Protein AF-A0A956VV05-F1 (afdb_monomer)

Secondary structure (DSSP, 8-state):
------PPP-------------------------------------PPP------------------------TTS-SB-TT---SSS--SHHHHHHTT-TTSTTTEEEEEEEETTEEEEEEE---HHHHHHHHHHHHH--TTTTTTEEEEEEE--S-S--EEEEEEE-TTS-EEEEEEEEHHHHTT-HHHHHHHHHHHHHHHHHHSTTTEETTS-GGG-SS-B-SS-EEPTTSHHHHHHHHHTGGGGGG--TT--

pLDDT: mean 75.25, std 24.42, range [27.39, 97.75]

Structure (mmCIF, N/CA/C/O backbone):
data_AF-A0A956VV05-F1
#
_entry.id   AF-A0A956VV05-F1
#
loop_
_atom_site.group_PDB
_atom_site.id
_atom_site.type_symbol
_atom_site.label_atom_id
_atom_site.label_alt_id
_atom_site.label_comp_id
_atom_site.label_asym_id
_atom_site.label_entity_id
_atom_site.label_seq_id
_atom_site.pdbx_PDB_ins_code
_atom_site.Cartn_x
_atom_site.Cartn_y
_atom_site.Cartn_z
_atom_site.occupancy
_atom_site.B_iso_or_equiv
_atom_site.auth_seq_id
_atom_site.auth_comp_id
_atom_site.auth_asym_id
_atom_site.auth_atom_id
_atom_site.pdbx_PDB_model_num
ATOM 1 N N . MET A 1 1 ? 16.352 68.324 -18.790 1.00 45.84 1 MET A N 1
ATOM 2 C CA . MET A 1 1 ? 15.622 67.073 -19.085 1.00 45.84 1 MET A CA 1
ATOM 3 C C . MET A 1 1 ? 16.551 65.922 -18.739 1.00 45.84 1 MET A C 1
ATOM 5 O O . MET A 1 1 ? 17.510 65.681 -19.455 1.00 45.84 1 MET A O 1
ATOM 9 N N . HIS A 1 2 ? 16.371 65.366 -17.542 1.00 39.19 2 HIS A N 1
ATOM 10 C CA . HIS A 1 2 ? 17.171 64.285 -16.963 1.00 39.19 2 HIS A CA 1
ATOM 11 C C . HIS A 1 2 ? 16.557 62.934 -17.345 1.00 39.19 2 HIS A C 1
ATOM 13 O O . HIS A 1 2 ? 15.352 62.763 -17.186 1.00 39.19 2 HIS A O 1
ATOM 19 N N . GLN A 1 3 ? 17.380 61.976 -17.767 1.00 43.81 3 GLN A N 1
ATOM 20 C CA . GLN A 1 3 ? 17.046 60.554 -17.700 1.00 43.81 3 GLN A CA 1
ATOM 21 C C . GLN A 1 3 ? 17.994 59.879 -16.706 1.00 43.81 3 GLN A C 1
ATOM 23 O O . GLN A 1 3 ? 19.208 59.975 -16.892 1.00 43.81 3 GLN A O 1
ATOM 28 N N . PRO A 1 4 ? 17.487 59.186 -15.675 1.00 52.06 4 PRO A N 1
ATOM 29 C CA . PRO A 1 4 ? 18.276 58.224 -14.934 1.00 52.06 4 PRO A CA 1
ATOM 30 C C . PRO A 1 4 ? 18.105 56.816 -15.521 1.00 52.06 4 PRO A C 1
ATOM 32 O O . PRO A 1 4 ? 17.006 56.354 -15.820 1.00 52.06 4 PRO A O 1
ATOM 35 N N . SER A 1 5 ? 19.248 56.152 -15.672 1.00 50.66 5 SER A N 1
ATOM 36 C CA . SER A 1 5 ? 19.417 54.737 -15.991 1.00 50.66 5 SER A CA 1
ATOM 37 C C . SER A 1 5 ? 18.839 53.862 -14.870 1.00 50.66 5 SER A C 1
ATOM 39 O O . SER A 1 5 ? 19.249 53.985 -13.716 1.00 50.66 5 SER A O 1
ATOM 41 N N . LEU A 1 6 ? 17.899 52.973 -15.205 1.00 45.66 6 LEU A N 1
ATOM 42 C CA . LEU A 1 6 ? 17.398 51.929 -14.309 1.00 45.66 6 LEU A CA 1
ATOM 43 C C . LEU A 1 6 ? 18.347 50.723 -14.368 1.00 45.66 6 LEU A C 1
ATOM 45 O O . LEU A 1 6 ? 18.445 50.047 -15.391 1.00 45.66 6 LEU A O 1
ATOM 49 N N . ARG A 1 7 ? 19.059 50.464 -13.266 1.00 42.72 7 ARG A N 1
ATOM 50 C CA . ARG A 1 7 ? 19.743 49.189 -13.009 1.00 42.72 7 ARG A CA 1
ATOM 51 C C . ARG A 1 7 ? 18.759 48.217 -12.358 1.00 42.72 7 ARG A C 1
ATOM 53 O O . ARG A 1 7 ? 18.088 48.581 -11.398 1.00 42.72 7 ARG A O 1
ATOM 60 N N . ALA A 1 8 ? 18.716 46.989 -12.866 1.00 45.59 8 ALA A N 1
ATOM 61 C CA . ALA A 1 8 ? 17.984 45.874 -12.274 1.00 45.59 8 ALA A CA 1
ATOM 62 C C . ALA A 1 8 ? 18.614 45.428 -10.936 1.00 45.59 8 ALA A C 1
ATOM 64 O O . ALA A 1 8 ? 19.847 45.419 -10.829 1.00 45.59 8 ALA A O 1
ATOM 65 N N . PRO A 1 9 ? 17.819 45.016 -9.932 1.00 46.81 9 PRO A N 1
ATOM 66 C CA . PRO A 1 9 ? 18.341 44.331 -8.759 1.00 46.81 9 PRO A CA 1
ATOM 67 C C . PRO A 1 9 ? 18.567 42.841 -9.058 1.00 46.81 9 PRO A C 1
ATOM 69 O O . PRO A 1 9 ? 17.699 42.149 -9.583 1.00 46.81 9 PRO A O 1
ATOM 72 N N . ARG A 1 10 ? 19.756 42.349 -8.697 1.00 42.72 10 ARG A N 1
ATOM 73 C CA . ARG A 1 10 ? 20.050 40.920 -8.546 1.00 42.72 10 ARG A CA 1
ATOM 74 C C . ARG A 1 10 ? 19.386 40.442 -7.255 1.00 42.72 10 ARG A C 1
ATOM 76 O O . ARG A 1 10 ? 19.796 40.879 -6.183 1.00 42.72 10 ARG A O 1
ATOM 83 N N . ALA A 1 11 ? 18.392 39.565 -7.354 1.00 38.19 11 ALA A N 1
ATOM 84 C CA . ALA A 1 11 ? 17.919 38.798 -6.210 1.00 38.19 11 ALA A CA 1
ATOM 85 C C . ALA A 1 11 ? 18.919 37.660 -5.949 1.00 38.19 11 ALA A C 1
ATOM 87 O O . ALA A 1 11 ? 19.170 36.836 -6.828 1.00 38.19 11 ALA A O 1
ATOM 88 N N . LEU A 1 12 ? 19.541 37.673 -4.768 1.00 39.72 12 LEU A N 1
ATOM 89 C CA . LEU A 1 12 ? 20.269 36.529 -4.232 1.00 39.72 12 LEU A CA 1
ATOM 90 C C . LEU A 1 12 ? 19.239 35.489 -3.782 1.00 39.72 12 LEU A C 1
ATOM 92 O O . LEU A 1 12 ? 18.407 35.786 -2.928 1.00 39.72 12 LEU A O 1
ATOM 96 N N . ALA A 1 13 ? 19.314 34.285 -4.343 1.00 36.47 13 ALA A N 1
ATOM 97 C CA . ALA A 1 13 ? 18.656 33.113 -3.792 1.00 36.47 13 ALA A CA 1
ATOM 98 C C . ALA A 1 13 ? 19.442 32.656 -2.553 1.00 36.47 13 ALA A C 1
ATOM 100 O O . ALA A 1 13 ? 20.609 32.274 -2.658 1.00 36.47 13 ALA A O 1
ATOM 101 N N . SER A 1 14 ? 18.813 32.736 -1.382 1.00 35.81 14 SER A N 1
ATOM 102 C CA . SER A 1 14 ? 19.276 32.052 -0.177 1.00 35.81 14 SER A CA 1
ATOM 103 C C . SER A 1 14 ? 18.818 30.600 -0.256 1.00 35.81 14 SER A C 1
ATOM 105 O O . SER A 1 14 ? 17.641 30.317 -0.063 1.00 35.81 14 SER A O 1
ATOM 107 N N . LEU A 1 15 ? 19.749 29.692 -0.551 1.00 32.44 15 LEU A N 1
ATOM 108 C CA . LEU A 1 15 ? 19.582 28.265 -0.294 1.00 32.44 15 LEU A CA 1
ATOM 109 C C . LEU A 1 15 ? 19.661 28.066 1.227 1.00 32.44 15 LEU A C 1
ATOM 111 O O . LEU A 1 15 ? 20.717 28.290 1.822 1.00 32.44 15 LEU A O 1
ATOM 115 N N . VAL A 1 16 ? 18.559 27.673 1.860 1.00 33.31 16 VAL A N 1
ATOM 116 C CA . VAL A 1 16 ? 18.592 27.091 3.205 1.00 33.31 16 VAL A CA 1
ATOM 117 C C . VAL A 1 16 ? 18.706 25.586 3.006 1.00 33.31 16 VAL A C 1
ATOM 119 O O . VAL A 1 16 ? 17.743 24.927 2.640 1.00 33.31 16 VAL A O 1
ATOM 122 N N . ALA A 1 17 ? 19.917 25.066 3.186 1.00 32.22 17 ALA A N 1
ATOM 123 C CA . ALA A 1 17 ? 20.153 23.640 3.334 1.00 32.22 17 ALA A CA 1
ATOM 124 C C . ALA A 1 17 ? 19.777 23.249 4.769 1.00 32.22 17 ALA A C 1
ATOM 126 O O . ALA A 1 17 ? 20.440 23.684 5.713 1.00 32.22 17 ALA A O 1
ATOM 127 N N . VAL A 1 18 ? 18.722 22.454 4.938 1.00 33.22 18 VAL A N 1
ATOM 128 C CA . VAL A 1 18 ? 18.481 21.738 6.194 1.00 33.22 18 VAL A CA 1
ATOM 129 C C . VAL A 1 18 ? 19.154 20.379 6.056 1.00 33.22 18 VAL A C 1
ATOM 131 O O . VAL A 1 18 ? 18.668 19.487 5.373 1.00 33.22 18 VAL A O 1
ATOM 134 N N . ALA A 1 19 ? 20.332 20.266 6.662 1.00 32.28 19 ALA A N 1
ATOM 135 C CA . ALA A 1 19 ? 21.000 19.000 6.902 1.00 32.28 19 ALA A CA 1
ATOM 136 C C . ALA A 1 19 ? 20.440 18.406 8.204 1.00 32.28 19 ALA A C 1
ATOM 138 O O . ALA A 1 19 ? 20.690 18.953 9.279 1.00 32.28 19 ALA A O 1
ATOM 139 N N . GLY A 1 20 ? 19.683 17.313 8.108 1.00 27.39 20 GLY A N 1
ATOM 140 C CA . GLY A 1 20 ? 19.302 16.468 9.240 1.00 27.39 20 GLY A CA 1
ATOM 141 C C . GLY A 1 20 ? 20.266 15.291 9.339 1.00 27.39 20 GLY A C 1
ATOM 142 O O . GLY A 1 20 ? 20.315 14.447 8.454 1.00 27.39 20 GLY A O 1
ATOM 143 N N . LEU A 1 21 ? 21.099 15.291 10.378 1.00 31.59 21 LEU A N 1
ATOM 144 C CA . LEU A 1 21 ? 22.166 14.323 10.602 1.00 31.59 21 LEU A CA 1
ATOM 145 C C . LEU A 1 21 ? 21.637 13.074 11.330 1.00 31.59 21 LEU A C 1
ATOM 147 O O . LEU A 1 21 ? 21.062 13.183 12.406 1.00 31.59 21 LEU A O 1
ATOM 151 N N . ALA A 1 22 ? 21.917 11.921 10.727 1.00 29.48 22 ALA A N 1
ATOM 152 C CA . ALA A 1 22 ? 22.216 10.596 11.273 1.00 29.48 22 ALA A CA 1
ATOM 153 C C . ALA A 1 22 ? 22.027 10.285 12.782 1.00 29.48 22 ALA A C 1
ATOM 155 O O . ALA A 1 22 ? 22.654 10.885 13.652 1.00 29.48 22 ALA A O 1
ATOM 156 N N . ALA A 1 23 ? 21.346 9.151 12.988 1.00 30.98 23 ALA A N 1
ATOM 157 C CA . ALA A 1 23 ? 21.748 7.980 13.779 1.00 30.98 23 ALA A CA 1
ATOM 158 C C . ALA A 1 23 ? 22.043 8.129 15.284 1.00 30.98 23 ALA A C 1
ATOM 160 O O . ALA A 1 23 ? 23.084 8.643 15.681 1.00 30.98 23 ALA A O 1
ATOM 161 N N . MET A 1 24 ? 21.226 7.450 16.101 1.00 31.41 24 MET A N 1
ATOM 162 C CA . MET A 1 24 ? 21.687 6.589 17.203 1.00 31.41 24 MET A CA 1
ATOM 163 C C . MET A 1 24 ? 20.506 5.845 17.842 1.00 31.41 24 MET A C 1
ATOM 165 O O . MET A 1 24 ? 19.748 6.460 18.579 1.00 31.41 24 MET A O 1
ATOM 169 N N . LEU A 1 25 ? 20.417 4.522 17.658 1.00 30.86 25 LEU A N 1
ATOM 170 C CA . LEU A 1 25 ? 19.994 3.595 18.721 1.00 30.86 25 LEU A CA 1
ATOM 171 C C . LEU A 1 25 ? 20.399 2.145 18.394 1.00 30.86 25 LEU A C 1
ATOM 173 O O . LEU A 1 25 ? 19.695 1.376 17.759 1.00 30.86 25 LEU A O 1
ATOM 177 N N . LEU A 1 26 ? 21.634 1.859 18.810 1.00 32.81 26 LEU A N 1
ATOM 178 C CA . LEU A 1 26 ? 22.132 0.652 19.479 1.00 32.81 26 LEU A CA 1
ATOM 179 C C . LEU A 1 26 ? 21.555 -0.728 19.107 1.00 32.81 26 LEU A C 1
ATOM 181 O O . LEU A 1 26 ? 20.490 -1.144 19.546 1.00 32.81 26 LEU A O 1
ATOM 185 N N . LEU A 1 27 ? 22.447 -1.488 18.468 1.00 35.94 27 LEU A N 1
ATOM 186 C CA . LEU A 1 27 ? 22.610 -2.941 18.525 1.00 35.94 27 LEU A CA 1
ATOM 187 C C . LEU A 1 27 ? 22.302 -3.541 19.911 1.00 35.94 27 LEU A C 1
ATOM 189 O O . LEU A 1 27 ? 22.991 -3.252 20.891 1.00 35.94 27 LEU A O 1
ATOM 193 N N . GLY A 1 28 ? 21.362 -4.483 19.937 1.00 28.52 28 GLY A N 1
ATOM 194 C CA . GLY A 1 28 ? 21.223 -5.512 20.963 1.00 28.52 28 GLY A CA 1
ATOM 195 C C . GLY A 1 28 ? 21.263 -6.888 20.307 1.00 28.52 28 GLY A C 1
ATOM 196 O O . GLY A 1 28 ? 20.228 -7.480 20.031 1.00 28.52 28 GLY A O 1
ATOM 197 N N . ALA A 1 29 ? 22.469 -7.374 20.011 1.00 33.03 29 ALA A N 1
ATOM 198 C CA . ALA A 1 29 ? 22.698 -8.746 19.577 1.00 33.03 29 ALA A CA 1
ATOM 199 C C . ALA A 1 29 ? 22.409 -9.709 20.741 1.00 33.03 29 ALA A C 1
ATOM 201 O O . ALA A 1 29 ? 23.089 -9.656 21.765 1.00 33.03 29 ALA A O 1
ATOM 202 N N . CYS A 1 30 ? 21.447 -10.615 20.582 1.00 29.38 30 CYS A N 1
ATOM 203 C CA . CYS A 1 30 ? 21.353 -11.807 21.422 1.00 29.38 30 CYS A CA 1
ATOM 204 C C . CYS A 1 30 ? 22.138 -12.935 20.743 1.00 29.38 30 CYS A C 1
ATOM 206 O O . CYS A 1 30 ? 21.591 -13.696 19.952 1.00 29.38 30 CYS A O 1
ATOM 208 N N . SER A 1 31 ? 23.438 -13.007 21.041 1.00 36.59 31 SER A N 1
ATOM 209 C CA . SER A 1 31 ? 24.215 -14.237 20.872 1.00 36.59 31 SER A CA 1
ATOM 210 C C . SER A 1 31 ? 23.828 -15.228 21.965 1.00 36.59 31 SER A C 1
ATOM 212 O O . SER A 1 31 ? 23.780 -14.877 23.144 1.00 36.59 31 SER A O 1
ATOM 214 N N . GLU A 1 32 ? 23.603 -16.471 21.552 1.00 43.91 32 GLU A N 1
ATOM 215 C CA . GLU A 1 32 ? 23.542 -17.657 22.399 1.00 43.91 32 GLU A CA 1
ATOM 216 C C . GLU A 1 32 ? 24.823 -17.793 23.238 1.00 43.91 32 GLU A C 1
ATOM 218 O O . GLU A 1 32 ? 25.917 -17.957 22.697 1.00 43.91 32 GLU A O 1
ATOM 223 N N . GLU A 1 33 ? 24.686 -17.794 24.565 1.00 42.12 33 GLU A N 1
ATOM 224 C CA . GLU A 1 33 ? 25.667 -18.408 25.456 1.00 42.12 33 GLU A CA 1
ATOM 225 C C . GLU A 1 33 ? 25.031 -19.618 26.137 1.00 42.12 33 GLU A C 1
ATOM 227 O O . GLU A 1 33 ? 24.060 -19.524 26.889 1.00 42.12 33 GLU A O 1
ATOM 232 N N . ALA A 1 34 ? 25.601 -20.780 25.827 1.00 41.69 34 ALA A N 1
ATOM 233 C CA . ALA A 1 34 ? 25.340 -22.038 26.490 1.00 41.69 34 ALA A CA 1
ATOM 234 C C . ALA A 1 34 ? 25.762 -21.951 27.963 1.00 41.69 34 ALA A C 1
ATOM 236 O O . ALA A 1 34 ? 26.929 -21.699 28.266 1.00 41.69 34 ALA A O 1
ATOM 237 N N . ALA A 1 35 ? 24.828 -22.233 28.869 1.00 41.19 35 ALA A N 1
ATOM 238 C CA . ALA A 1 35 ? 25.128 -22.539 30.258 1.00 41.19 35 ALA A CA 1
ATOM 239 C C . ALA A 1 35 ? 24.709 -23.983 30.554 1.00 41.19 35 ALA A C 1
ATOM 241 O O . ALA A 1 35 ? 23.532 -24.338 30.541 1.00 41.19 35 ALA A O 1
ATOM 242 N N . ASP A 1 36 ? 25.734 -24.800 30.770 1.00 37.41 36 ASP A N 1
ATOM 243 C CA . ASP A 1 36 ? 25.715 -26.110 31.407 1.00 37.41 36 ASP A CA 1
ATOM 244 C C . ASP A 1 36 ? 25.249 -25.950 32.866 1.00 37.41 36 ASP A C 1
ATOM 246 O O . ASP A 1 36 ? 25.901 -25.250 33.641 1.00 37.41 36 ASP A O 1
ATOM 250 N N . ASP A 1 37 ? 24.123 -26.564 33.243 1.00 44.03 37 ASP A N 1
ATOM 251 C CA . ASP A 1 37 ? 23.793 -26.790 34.654 1.00 44.03 37 ASP A CA 1
ATOM 252 C C . ASP A 1 37 ? 23.085 -28.137 34.851 1.00 44.03 37 ASP A C 1
ATOM 254 O O . ASP A 1 37 ? 21.942 -28.376 34.449 1.00 44.03 37 ASP A O 1
ATOM 258 N N . THR A 1 38 ? 23.821 -29.048 35.476 1.00 45.28 38 THR A N 1
ATOM 259 C CA . THR A 1 38 ? 23.388 -30.372 35.904 1.00 45.28 38 THR A CA 1
ATOM 260 C C . THR A 1 38 ? 22.747 -30.308 37.295 1.00 45.28 38 THR A C 1
ATOM 262 O O . THR A 1 38 ? 23.453 -30.160 38.293 1.00 45.28 38 THR A O 1
ATOM 265 N N . GLY A 1 39 ? 21.435 -30.549 37.405 1.00 33.72 39 GLY A N 1
ATOM 266 C CA . GLY A 1 39 ? 20.762 -30.746 38.699 1.00 33.72 39 GLY A CA 1
ATOM 267 C C . GLY A 1 39 ? 19.300 -31.205 38.579 1.00 33.72 39 GLY A C 1
ATOM 268 O O . GLY A 1 39 ? 18.633 -30.830 37.622 1.00 33.72 39 GLY A O 1
ATOM 269 N N . PRO A 1 40 ? 18.784 -32.067 39.481 1.00 44.31 40 PRO A N 1
ATOM 270 C CA . PRO A 1 40 ? 17.750 -33.044 39.137 1.00 44.31 40 PRO A CA 1
ATOM 271 C C . PRO A 1 40 ? 16.314 -32.524 39.299 1.00 44.31 40 PRO A C 1
ATOM 273 O O . PRO A 1 40 ? 15.942 -31.984 40.339 1.00 44.31 40 PRO A O 1
ATOM 276 N N . VAL A 1 41 ? 15.466 -32.806 38.306 1.00 39.19 41 VAL A N 1
ATOM 277 C CA . VAL A 1 41 ? 14.016 -32.581 38.377 1.00 39.19 41 VAL A CA 1
ATOM 278 C C . VAL A 1 41 ? 13.342 -33.810 38.985 1.00 39.19 41 VAL A C 1
ATOM 280 O O . VAL A 1 41 ? 13.186 -34.845 38.340 1.00 39.19 41 VAL A O 1
ATOM 283 N N . GLY A 1 42 ? 12.924 -33.689 40.243 1.00 40.94 42 GLY A N 1
ATOM 284 C CA . GLY A 1 42 ? 11.871 -34.513 40.824 1.00 40.94 42 GLY A CA 1
ATOM 285 C C . GLY A 1 42 ? 10.584 -33.699 40.860 1.00 40.94 42 GLY A C 1
ATOM 286 O O . GLY A 1 42 ? 10.453 -32.821 41.706 1.00 40.94 42 GLY A O 1
ATOM 287 N N . VAL A 1 43 ? 9.637 -33.982 39.963 1.00 38.44 43 VAL A N 1
ATOM 288 C CA . VAL A 1 43 ? 8.275 -33.436 40.049 1.00 38.44 43 VAL A CA 1
ATOM 289 C C . VAL A 1 43 ? 7.275 -34.579 39.939 1.00 38.44 43 VAL A C 1
ATOM 291 O O . VAL A 1 43 ? 7.186 -35.295 38.945 1.00 38.44 43 VAL A O 1
ATOM 294 N N . THR A 1 44 ? 6.552 -34.758 41.036 1.00 35.22 44 THR A N 1
ATOM 295 C CA . THR A 1 44 ? 5.423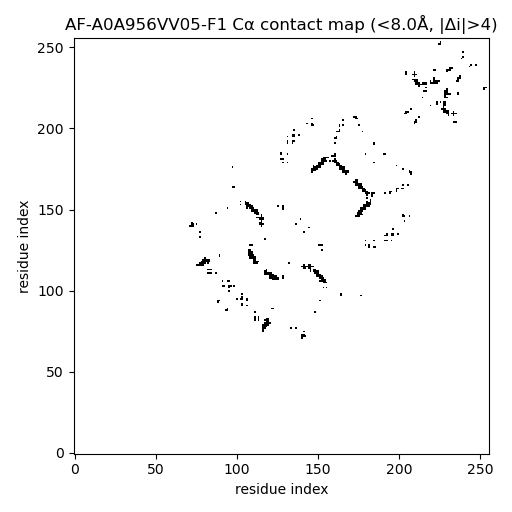 -35.660 41.231 1.00 35.22 44 THR A CA 1
ATOM 296 C C . THR A 1 44 ? 4.245 -35.273 40.340 1.00 35.22 44 THR A C 1
ATOM 298 O O . THR A 1 44 ? 3.757 -34.148 40.405 1.00 35.22 44 THR A O 1
ATOM 301 N N . SER A 1 45 ? 3.760 -36.238 39.553 1.00 38.50 45 SER A N 1
ATOM 302 C CA . SER A 1 45 ? 2.460 -36.190 38.876 1.00 38.50 45 SER A CA 1
ATOM 303 C C . SER A 1 45 ? 1.323 -36.192 39.896 1.00 38.50 45 SER A C 1
ATOM 305 O O . SER A 1 45 ? 1.228 -37.108 40.713 1.00 38.50 45 SER A O 1
ATOM 307 N N . ALA A 1 46 ? 0.432 -35.209 39.800 1.00 35.28 46 ALA A N 1
ATOM 308 C CA . ALA A 1 46 ? -0.887 -35.247 40.413 1.00 35.28 46 ALA A CA 1
ATOM 309 C C . ALA A 1 46 ? -1.937 -34.985 39.326 1.00 35.28 46 ALA A C 1
ATOM 311 O O . ALA A 1 46 ? -2.023 -33.895 38.767 1.00 35.28 46 ALA A O 1
ATOM 312 N N . THR A 1 47 ? -2.704 -36.025 39.016 1.00 40.81 47 THR A N 1
ATOM 313 C CA . THR A 1 47 ? -3.884 -36.006 38.149 1.00 40.81 47 THR A CA 1
ATOM 314 C C . THR A 1 47 ? -5.058 -35.360 38.889 1.00 40.81 47 THR A C 1
ATOM 316 O O . THR A 1 47 ? -5.325 -35.773 40.020 1.00 40.81 47 THR A O 1
ATOM 319 N N . PRO A 1 48 ? -5.832 -34.441 38.286 1.00 44.56 48 PRO A N 1
ATOM 320 C CA . PRO A 1 48 ? -7.163 -34.145 38.777 1.00 44.56 48 PRO A CA 1
ATOM 321 C C . PRO A 1 48 ? -8.191 -35.026 38.058 1.00 44.56 48 PRO A C 1
ATOM 323 O O . PRO A 1 48 ? -8.362 -34.979 36.842 1.00 44.56 48 PRO A O 1
ATOM 326 N N . THR A 1 49 ? -8.874 -35.842 38.854 1.00 39.75 49 THR A N 1
ATOM 327 C CA . THR A 1 49 ? -10.142 -36.496 38.526 1.00 39.75 49 THR A CA 1
ATOM 328 C C . THR A 1 49 ? -11.237 -35.437 38.401 1.00 39.75 49 THR A C 1
ATOM 330 O O . THR A 1 49 ? -11.395 -34.619 39.306 1.00 39.75 49 THR A O 1
ATOM 333 N N . SER A 1 50 ? -12.039 -35.482 37.337 1.00 42.28 50 SER A N 1
ATOM 334 C CA . SER A 1 50 ? -13.356 -34.840 37.320 1.00 42.28 50 SER A CA 1
ATOM 335 C C . SER A 1 50 ? -14.369 -35.793 36.693 1.00 42.28 50 SER A C 1
ATOM 337 O O . SER A 1 50 ? -14.168 -36.295 35.587 1.00 42.28 50 SER A O 1
ATOM 339 N N . GLU A 1 51 ? -15.409 -36.098 37.461 1.00 39.19 51 GLU A N 1
ATOM 340 C CA . GLU A 1 51 ? -16.496 -37.019 37.155 1.00 39.19 51 GLU A CA 1
ATOM 341 C C . GLU A 1 51 ? -17.810 -36.224 37.140 1.00 39.19 51 GLU A C 1
ATOM 343 O O . GLU A 1 51 ? -18.062 -35.468 38.077 1.00 39.19 51 GLU A O 1
ATOM 348 N N . ALA A 1 52 ? -18.624 -36.485 36.106 1.00 40.19 52 ALA A N 1
ATOM 349 C CA . ALA A 1 52 ? -20.070 -36.252 35.976 1.00 40.19 52 ALA A CA 1
ATOM 350 C C . ALA A 1 52 ? -20.580 -34.794 35.968 1.00 40.19 52 ALA A C 1
ATOM 352 O O . ALA A 1 52 ? -20.055 -33.925 36.643 1.00 40.19 52 ALA A O 1
ATOM 353 N N . THR A 1 53 ? -21.677 -34.410 35.316 1.00 40.19 53 THR A N 1
ATOM 354 C CA . THR A 1 53 ? -22.568 -34.914 34.256 1.00 40.19 53 THR A CA 1
ATOM 355 C C . THR A 1 53 ? -23.561 -33.760 34.145 1.00 40.19 53 THR A C 1
ATOM 357 O O . THR A 1 53 ? -24.241 -33.488 35.129 1.00 40.19 53 THR A O 1
ATOM 360 N N . ASP A 1 54 ? -23.672 -33.091 33.000 1.00 38.22 54 ASP A N 1
ATOM 361 C CA . ASP A 1 54 ? -24.847 -32.256 32.752 1.00 38.22 54 ASP A CA 1
ATOM 362 C C . ASP A 1 54 ? -25.192 -32.235 31.264 1.00 38.22 54 ASP A C 1
ATOM 364 O O . ASP A 1 54 ? -24.325 -32.158 30.394 1.00 38.22 54 ASP A O 1
ATOM 368 N N . THR A 1 55 ? -26.477 -32.420 30.991 1.00 49.47 55 THR A N 1
ATOM 369 C CA . THR A 1 55 ? -27.051 -32.608 29.655 1.00 49.47 55 THR A CA 1
ATOM 370 C C . THR A 1 55 ? -27.496 -31.256 29.106 1.00 49.47 55 THR A C 1
ATOM 372 O O . THR A 1 55 ? -28.290 -30.600 29.779 1.00 49.47 55 THR A O 1
ATOM 375 N N . PRO A 1 56 ? -27.117 -30.853 27.879 1.00 43.62 56 PRO A N 1
ATOM 376 C CA . PRO A 1 56 ? -27.779 -29.743 27.213 1.00 43.62 56 PRO A CA 1
ATOM 377 C C . PRO A 1 56 ? -28.832 -30.242 26.219 1.00 43.62 56 PRO A C 1
ATOM 379 O O . PRO A 1 56 ? -28.561 -31.024 25.310 1.00 43.62 56 PRO A O 1
ATOM 382 N N . THR A 1 57 ? -30.041 -29.735 26.429 1.00 41.28 57 THR A N 1
ATOM 383 C CA . THR A 1 57 ? -31.206 -29.721 25.545 1.00 41.28 57 THR A CA 1
ATOM 384 C C . THR A 1 57 ? -30.849 -29.375 24.096 1.00 41.28 57 THR A C 1
ATOM 386 O O . THR A 1 57 ? -30.258 -28.334 23.821 1.00 41.28 57 THR A O 1
ATOM 389 N N . GLU A 1 58 ? -31.272 -30.234 23.171 1.00 44.88 58 GLU A N 1
ATOM 390 C CA . GLU A 1 58 ? -31.160 -30.062 21.722 1.00 44.88 58 GLU A CA 1
ATOM 391 C C . GLU A 1 58 ? -32.119 -28.950 21.251 1.00 44.88 58 GLU A C 1
ATOM 393 O O . GLU A 1 58 ? -33.340 -29.120 21.240 1.00 44.88 58 GLU A O 1
ATOM 398 N N . VAL A 1 59 ? -31.573 -27.784 20.897 1.00 47.09 59 VAL A N 1
ATOM 399 C CA . VAL A 1 59 ? -32.287 -26.741 20.150 1.00 47.09 59 VAL A CA 1
ATOM 400 C C . VAL A 1 59 ? -31.879 -26.891 18.689 1.00 47.09 59 VAL A C 1
ATOM 402 O O . VAL A 1 59 ? -30.699 -26.816 18.361 1.00 47.09 59 VAL A O 1
ATOM 405 N N . ALA A 1 60 ? -32.857 -27.151 17.823 1.00 50.69 60 ALA A N 1
ATOM 406 C CA . ALA A 1 60 ? -32.648 -27.322 16.393 1.00 50.69 60 ALA A CA 1
ATOM 407 C C . ALA A 1 60 ? -32.138 -26.017 15.759 1.00 50.69 60 ALA A C 1
ATOM 409 O O . ALA A 1 60 ? -32.872 -25.034 15.666 1.00 50.69 60 ALA A O 1
ATOM 410 N N . THR A 1 61 ? -30.883 -26.027 15.316 1.00 38.59 61 THR A N 1
ATOM 411 C CA . THR A 1 61 ? -30.282 -24.958 14.515 1.00 38.59 61 THR A CA 1
ATOM 412 C C . THR A 1 61 ? -30.631 -25.188 13.048 1.00 38.59 61 THR A C 1
ATOM 414 O O . THR A 1 61 ? -30.216 -26.184 12.450 1.00 38.59 61 THR A O 1
ATOM 417 N N . GLU A 1 62 ? -31.393 -24.271 12.451 1.00 47.94 62 GLU A N 1
ATOM 418 C CA . GLU A 1 62 ? -31.583 -24.233 11.002 1.00 47.94 62 GLU A CA 1
ATOM 419 C C . GLU A 1 62 ? -30.225 -24.019 10.326 1.00 47.94 62 GLU A C 1
ATOM 421 O O . GLU A 1 62 ? -29.553 -23.005 10.508 1.00 47.94 62 GLU A O 1
ATOM 426 N N . THR A 1 63 ? -29.793 -25.021 9.564 1.00 32.72 63 THR A N 1
ATOM 427 C CA . THR A 1 63 ? -28.576 -24.950 8.762 1.00 32.72 63 THR A CA 1
ATOM 428 C C . THR A 1 63 ? -28.868 -24.082 7.544 1.00 32.72 63 THR A C 1
ATOM 430 O O . THR A 1 63 ? -29.430 -24.553 6.556 1.00 32.72 63 THR A O 1
ATOM 433 N N . VAL A 1 64 ? -28.486 -22.807 7.603 1.00 40.56 64 VAL A N 1
ATOM 434 C CA . VAL A 1 64 ? -28.343 -21.985 6.400 1.00 40.56 64 VAL A CA 1
ATOM 435 C C . VAL A 1 64 ? -27.164 -22.554 5.617 1.00 40.56 64 VAL A C 1
ATOM 437 O O . VAL A 1 64 ? -26.002 -22.343 5.953 1.00 40.56 64 VAL A O 1
ATOM 440 N N . THR A 1 65 ? -27.464 -23.333 4.581 1.00 35.50 65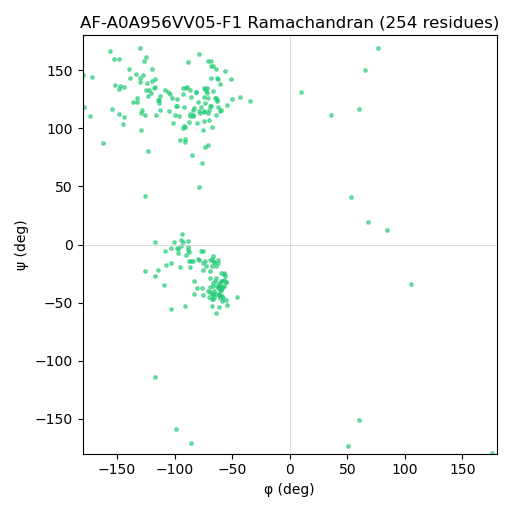 THR A N 1
ATOM 441 C CA . THR A 1 65 ? -26.485 -23.740 3.574 1.00 35.50 65 THR A CA 1
ATOM 442 C C . THR A 1 65 ? -26.129 -22.518 2.733 1.00 35.50 65 THR A C 1
ATOM 444 O O . THR A 1 65 ? -26.721 -22.278 1.684 1.00 35.50 65 THR A O 1
ATOM 447 N N . GLN A 1 66 ? -25.167 -21.725 3.200 1.00 41.66 66 GLN A N 1
ATOM 448 C CA . GLN A 1 66 ? -24.449 -20.801 2.335 1.00 41.66 66 GLN A CA 1
ATOM 449 C C . GLN A 1 66 ? -23.221 -21.545 1.807 1.00 41.66 66 GLN A C 1
ATOM 451 O O . GLN A 1 66 ? -22.170 -21.610 2.436 1.00 41.66 66 GLN A O 1
ATOM 456 N N . THR A 1 67 ? -23.393 -22.200 0.661 1.00 41.69 67 THR A N 1
ATOM 457 C CA . THR A 1 67 ? -22.275 -22.733 -0.116 1.00 41.69 67 THR A CA 1
ATOM 458 C C . THR A 1 67 ? -21.572 -21.559 -0.790 1.00 41.69 67 THR A C 1
ATOM 460 O O . THR A 1 67 ? -21.858 -21.239 -1.938 1.00 41.69 67 THR A O 1
ATOM 463 N N . ALA A 1 68 ? -20.665 -20.904 -0.071 1.00 44.25 68 ALA A N 1
ATOM 464 C CA . ALA A 1 68 ? -19.583 -20.148 -0.684 1.00 44.25 68 ALA A CA 1
ATOM 465 C C . ALA A 1 68 ? -18.365 -21.075 -0.717 1.00 44.25 68 ALA A C 1
ATOM 467 O O . ALA A 1 68 ? -17.604 -21.186 0.239 1.00 44.25 68 ALA A O 1
ATOM 468 N N . THR A 1 69 ? -18.232 -21.834 -1.802 1.00 40.69 69 THR A N 1
ATOM 469 C CA . THR A 1 69 ? -16.998 -22.566 -2.093 1.00 40.69 69 THR A CA 1
ATOM 470 C C . THR A 1 69 ? -16.050 -21.606 -2.804 1.00 40.69 69 THR A C 1
ATOM 472 O O . THR A 1 69 ? -15.914 -21.664 -4.021 1.00 40.69 69 THR A O 1
ATOM 475 N N . ALA A 1 70 ? -15.421 -20.698 -2.057 1.00 45.12 70 ALA A N 1
ATOM 476 C CA . ALA A 1 70 ? -14.192 -20.066 -2.520 1.00 45.12 70 ALA A CA 1
ATOM 477 C C . ALA A 1 70 ? -13.064 -21.077 -2.284 1.00 45.12 70 ALA A C 1
ATOM 479 O O . ALA A 1 70 ? -12.816 -21.521 -1.163 1.00 45.12 70 ALA A O 1
ATOM 480 N N . THR A 1 71 ? -12.464 -21.555 -3.371 1.00 40.81 71 THR A N 1
ATOM 481 C CA . THR A 1 71 ? -11.253 -22.378 -3.290 1.00 40.81 71 THR A CA 1
ATOM 482 C C . THR A 1 71 ? -10.111 -21.443 -2.891 1.00 40.81 71 THR A C 1
ATOM 484 O O . THR A 1 71 ? -10.029 -20.380 -3.499 1.00 40.81 71 THR A O 1
ATOM 487 N N . PRO A 1 72 ? -9.224 -21.789 -1.937 1.00 43.12 72 PRO A N 1
ATOM 488 C CA . PRO A 1 72 ? -8.114 -20.914 -1.573 1.00 43.12 72 PRO A CA 1
ATOM 489 C C . PRO A 1 72 ? -7.241 -20.669 -2.806 1.00 43.12 72 PRO A C 1
ATOM 491 O O . PRO A 1 72 ? -6.662 -21.609 -3.355 1.00 43.12 72 PRO A O 1
ATOM 494 N N . VAL A 1 73 ? -7.164 -19.419 -3.262 1.00 53.78 73 VAL A N 1
ATOM 495 C CA . VAL A 1 73 ? -6.548 -19.025 -4.539 1.00 53.78 73 VAL A CA 1
ATOM 496 C C . VAL A 1 73 ? -5.013 -18.971 -4.436 1.00 53.78 73 VAL A C 1
ATOM 498 O O . VAL A 1 73 ? -4.367 -18.009 -4.832 1.00 53.78 73 VAL A O 1
ATOM 501 N N . LYS A 1 74 ? -4.372 -20.016 -3.902 1.00 53.19 74 LYS A N 1
ATOM 502 C CA . LYS A 1 74 ? -2.900 -20.116 -3.913 1.00 53.19 74 LYS A CA 1
ATOM 503 C C . LYS A 1 74 ? -2.344 -20.440 -5.312 1.00 53.19 74 LYS A C 1
ATOM 505 O O . LYS A 1 74 ? -1.159 -20.243 -5.557 1.00 53.19 74 LYS A O 1
ATOM 510 N N . ASP A 1 75 ? -3.210 -20.875 -6.229 1.00 67.00 75 ASP A N 1
ATOM 511 C CA . ASP A 1 75 ? -2.853 -21.320 -7.583 1.00 67.00 75 ASP A CA 1
ATOM 512 C C . ASP A 1 75 ? -3.100 -20.267 -8.683 1.00 67.00 75 ASP A C 1
ATOM 514 O O . ASP A 1 75 ? -2.888 -20.564 -9.861 1.00 67.00 75 ASP A O 1
ATOM 518 N N . ALA A 1 76 ? -3.554 -19.048 -8.352 1.00 73.56 76 ALA A N 1
ATOM 519 C CA . ALA A 1 76 ? -3.682 -18.003 -9.373 1.00 73.56 76 ALA A CA 1
ATOM 520 C C . ALA A 1 76 ? -2.310 -17.671 -9.976 1.00 73.56 76 ALA A C 1
ATOM 522 O O . ALA A 1 76 ? -1.323 -17.608 -9.229 1.00 73.56 76 ALA A O 1
ATOM 523 N N . PRO A 1 77 ? -2.237 -17.394 -11.291 1.00 86.38 77 PRO A N 1
ATOM 524 C CA . PRO A 1 77 ? -0.995 -16.957 -11.905 1.00 86.38 77 PRO A CA 1
ATOM 525 C C . PRO A 1 77 ? -0.458 -15.709 -11.190 1.00 86.38 77 PRO A C 1
ATOM 527 O O . PRO A 1 77 ? -1.211 -14.905 -10.633 1.00 86.38 77 PRO A O 1
ATOM 530 N N . LEU A 1 78 ? 0.868 -15.569 -11.176 1.00 87.19 78 LEU A N 1
ATOM 531 C CA . LEU A 1 78 ? 1.510 -14.345 -10.692 1.00 87.19 78 LEU A CA 1
ATOM 532 C C . LEU A 1 78 ? 1.198 -13.167 -11.621 1.00 87.19 78 LEU A C 1
ATOM 534 O O . LEU A 1 78 ? 1.063 -12.047 -11.145 1.0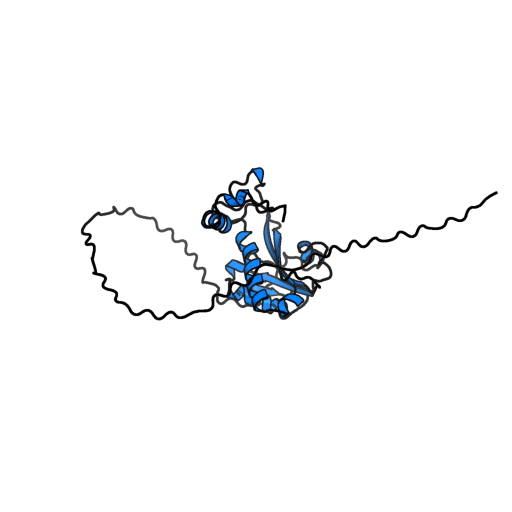0 87.19 78 LEU A O 1
ATOM 538 N N . TYR A 1 79 ? 1.066 -13.442 -12.917 1.00 92.56 79 TYR A N 1
ATOM 539 C CA . TYR A 1 79 ? 0.887 -12.461 -13.976 1.00 92.56 79 TYR A CA 1
ATOM 540 C C . TYR A 1 79 ? 0.015 -13.038 -15.098 1.00 92.56 79 TYR A C 1
ATOM 542 O O . TYR A 1 79 ? 0.215 -14.194 -15.486 1.00 92.56 79 TYR A O 1
ATOM 550 N N . ASP A 1 80 ? -0.930 -12.250 -15.609 1.00 94.88 80 ASP A N 1
ATOM 551 C CA . ASP A 1 80 ? -1.800 -12.600 -16.736 1.00 94.88 80 ASP A CA 1
ATOM 552 C C . ASP A 1 80 ? -2.107 -11.364 -17.602 1.00 94.88 80 ASP A C 1
ATOM 554 O O . ASP A 1 80 ? -2.948 -10.533 -17.264 1.00 94.88 80 ASP A O 1
ATOM 558 N N . GLU A 1 81 ? -1.454 -11.269 -18.764 1.00 94.00 81 GLU A N 1
ATOM 559 C CA . GLU A 1 81 ? -1.611 -10.157 -19.720 1.00 94.00 81 GLU A CA 1
ATOM 560 C C . GLU A 1 81 ? -3.015 -10.002 -20.298 1.00 94.00 81 GLU A C 1
ATOM 562 O O . GLU A 1 81 ? -3.320 -8.969 -20.893 1.00 94.00 81 GLU A O 1
ATOM 567 N N . SER A 1 82 ? -3.865 -11.022 -20.175 1.00 96.12 82 SER A N 1
ATOM 568 C CA . SER A 1 82 ? -5.242 -10.937 -20.654 1.00 96.12 82 SER A CA 1
ATOM 569 C C . SER A 1 82 ? -6.160 -10.163 -19.706 1.00 96.12 82 SER A C 1
ATOM 571 O O . SER A 1 82 ? -7.263 -9.791 -20.108 1.00 96.12 82 SER A O 1
ATOM 573 N N . LEU A 1 83 ? -5.716 -9.907 -18.471 1.00 96.31 83 LEU A N 1
ATOM 574 C CA . LEU A 1 83 ? -6.464 -9.143 -17.482 1.00 96.31 83 LEU A CA 1
ATOM 575 C C . LEU A 1 83 ? -6.248 -7.646 -17.699 1.00 96.31 83 LEU A C 1
ATOM 577 O O . LEU A 1 83 ? -5.134 -7.141 -17.575 1.00 96.31 83 LEU A O 1
ATOM 581 N N . THR A 1 84 ? -7.327 -6.932 -17.998 1.00 95.06 84 THR A N 1
ATOM 582 C CA . THR A 1 84 ? -7.312 -5.495 -18.290 1.00 95.06 84 THR A CA 1
ATOM 583 C C . THR A 1 84 ? -8.275 -4.749 -17.373 1.00 95.06 84 THR A C 1
ATOM 585 O O . THR A 1 84 ? -9.195 -5.345 -16.808 1.00 95.06 84 THR A O 1
ATOM 588 N N . ARG A 1 85 ? -8.086 -3.433 -17.249 1.00 91.62 85 ARG A N 1
ATOM 589 C CA . ARG A 1 85 ? -9.021 -2.522 -16.583 1.00 91.62 85 ARG A CA 1
ATOM 590 C C . ARG A 1 85 ? -9.251 -1.302 -17.453 1.00 91.62 85 ARG A C 1
ATOM 592 O O . ARG A 1 85 ? -8.301 -0.636 -17.841 1.00 91.62 85 ARG A O 1
ATOM 599 N N . ASP A 1 86 ? -10.516 -1.017 -17.731 1.00 90.19 86 ASP A N 1
ATOM 600 C CA . ASP A 1 86 ? -10.920 0.178 -18.481 1.00 90.19 86 ASP A CA 1
ATOM 601 C C . ASP A 1 86 ? -11.343 1.323 -17.541 1.00 90.19 86 ASP A C 1
ATOM 603 O O . ASP A 1 86 ? -11.620 2.434 -17.989 1.00 90.19 86 ASP A O 1
ATOM 607 N N . ASP A 1 87 ? -11.440 1.040 -16.240 1.00 87.31 87 ASP A N 1
ATOM 608 C CA . ASP A 1 87 ? -11.879 1.954 -15.186 1.00 87.31 87 ASP A CA 1
ATOM 609 C C . ASP A 1 87 ? -10.720 2.634 -14.436 1.00 87.31 87 ASP A C 1
ATOM 611 O O . ASP A 1 87 ? -10.966 3.503 -13.604 1.00 87.31 87 ASP A O 1
ATOM 615 N N . VAL A 1 88 ? -9.473 2.270 -14.750 1.00 86.31 88 VAL A N 1
ATOM 616 C CA . VAL A 1 88 ? -8.247 2.857 -14.189 1.00 86.31 88 VAL A CA 1
ATOM 617 C C . VAL A 1 88 ? -7.513 3.619 -15.291 1.00 86.31 88 VAL A C 1
ATOM 619 O O . VAL A 1 88 ? -7.271 3.074 -16.367 1.00 86.31 88 VAL A O 1
ATOM 622 N N . ASP A 1 89 ? -7.166 4.883 -15.038 1.00 85.62 89 ASP A N 1
ATOM 623 C CA . ASP A 1 89 ? -6.411 5.703 -15.990 1.00 85.62 89 ASP A CA 1
ATOM 624 C C . ASP A 1 89 ? -4.906 5.401 -15.896 1.00 85.62 89 ASP A C 1
ATOM 626 O O . ASP A 1 89 ? -4.320 5.402 -14.820 1.00 85.62 89 ASP A O 1
ATOM 630 N N . CYS A 1 90 ? -4.271 5.165 -17.044 1.00 85.81 90 CYS A N 1
ATOM 631 C CA . CYS A 1 90 ? -2.829 4.934 -17.159 1.00 85.81 90 CYS A CA 1
ATOM 632 C C . CYS A 1 90 ? -2.030 6.204 -17.461 1.00 85.81 90 CYS A C 1
ATOM 634 O O . CYS A 1 90 ? -0.848 6.133 -17.805 1.00 85.81 90 CYS A O 1
ATOM 636 N N . SER A 1 91 ? -2.663 7.374 -17.409 1.00 86.75 91 SER A N 1
ATOM 637 C CA . SER A 1 91 ? -1.953 8.636 -17.552 1.00 86.75 91 SER A CA 1
ATOM 638 C C . SER A 1 91 ? -0.956 8.828 -16.406 1.00 86.75 91 SER A C 1
ATOM 640 O O . SER A 1 91 ? -1.222 8.480 -15.257 1.00 86.75 91 SER A O 1
ATOM 642 N 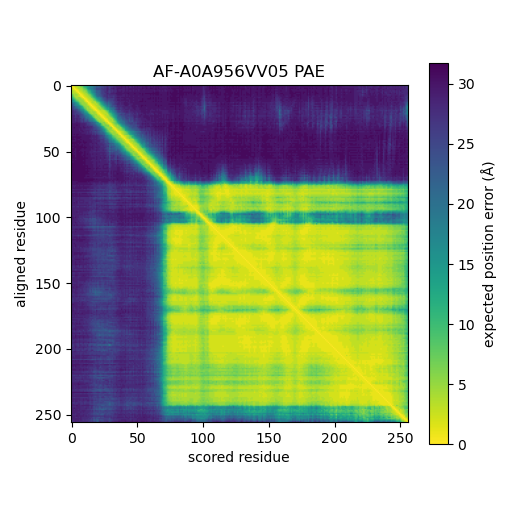N . LEU A 1 92 ? 0.203 9.417 -16.714 1.00 83.62 92 LEU A N 1
ATOM 643 C CA . LEU A 1 92 ? 1.170 9.791 -15.679 1.00 83.62 92 LEU A CA 1
ATOM 644 C C . LEU A 1 92 ? 0.549 10.757 -14.667 1.00 83.62 92 LEU A C 1
ATOM 646 O O . LEU A 1 92 ? 0.893 10.686 -13.497 1.00 83.62 92 LEU A O 1
ATOM 650 N N . ASP A 1 93 ? -0.390 11.603 -15.092 1.00 82.06 93 ASP A N 1
ATOM 651 C CA . ASP A 1 93 ? -1.115 12.511 -14.202 1.00 82.06 93 ASP A CA 1
ATOM 652 C C . ASP A 1 93 ? -1.914 11.733 -13.146 1.00 82.06 93 ASP A C 1
ATOM 654 O O . ASP A 1 93 ? -1.868 12.090 -11.975 1.00 82.06 93 ASP A O 1
ATOM 658 N N . PHE A 1 94 ? -2.597 10.646 -13.527 1.00 84.12 94 PHE A N 1
ATOM 659 C CA . PHE A 1 94 ? -3.294 9.780 -12.573 1.00 84.12 94 PHE A CA 1
ATOM 660 C C . PHE A 1 94 ? -2.307 9.043 -11.665 1.00 84.12 94 PHE A C 1
ATOM 662 O O . PHE A 1 94 ? -2.389 9.151 -10.447 1.00 84.12 94 PHE A O 1
ATOM 669 N N . ILE A 1 95 ? -1.324 8.358 -12.248 1.00 83.81 95 ILE A N 1
ATOM 670 C CA . ILE A 1 95 ? -0.365 7.534 -11.496 1.00 83.81 95 ILE A CA 1
ATOM 671 C C . ILE A 1 95 ? 0.459 8.375 -10.508 1.00 83.81 95 ILE A C 1
ATOM 673 O O . ILE A 1 95 ? 0.773 7.923 -9.409 1.00 83.81 95 ILE A O 1
ATOM 677 N N . SER A 1 96 ? 0.809 9.606 -10.886 1.00 80.81 96 SER A N 1
ATOM 678 C CA . SER A 1 96 ? 1.586 10.514 -10.038 1.00 80.81 96 SER A CA 1
ATOM 679 C C . SER A 1 96 ? 0.742 11.354 -9.089 1.00 80.81 96 SER A C 1
ATOM 681 O O . SER A 1 96 ? 1.303 11.903 -8.140 1.00 80.81 96 SER A O 1
ATOM 683 N N . SER A 1 97 ? -0.582 11.422 -9.291 1.00 70.88 97 SER A N 1
ATOM 684 C CA . SER A 1 97 ? -1.476 12.152 -8.383 1.00 70.88 97 SER A CA 1
ATOM 685 C C . SER A 1 97 ? -1.373 11.656 -6.939 1.00 70.88 97 SER A C 1
ATOM 687 O O . SER A 1 97 ? -1.553 12.459 -6.026 1.00 70.88 97 SER A O 1
ATOM 689 N N . GLY A 1 98 ? -0.940 10.404 -6.759 1.00 58.31 98 GLY A N 1
ATOM 690 C CA . GLY A 1 98 ? -0.717 9.787 -5.462 1.00 58.31 98 GLY A CA 1
ATOM 691 C C . GLY A 1 98 ? 0.616 9.971 -4.769 1.00 58.31 98 GLY A C 1
ATOM 692 O O . GLY A 1 98 ? 0.716 9.775 -3.562 1.00 58.31 98 GLY A O 1
ATOM 693 N N . GLY A 1 99 ? 1.660 10.348 -5.504 1.00 57.62 99 GLY A N 1
ATOM 694 C CA . GLY A 1 99 ? 2.984 10.561 -4.912 1.00 57.62 99 GLY A CA 1
ATOM 695 C C . GLY A 1 99 ? 3.158 11.954 -4.313 1.00 57.62 99 GLY A C 1
ATOM 696 O O . GLY A 1 99 ? 4.117 12.203 -3.589 1.00 57.62 99 GLY A O 1
ATOM 697 N N . GLY A 1 100 ? 2.263 12.889 -4.637 1.00 56.72 100 GLY A N 1
ATOM 698 C CA . GLY A 1 100 ? 2.540 14.316 -4.511 1.00 56.72 100 GLY A CA 1
ATOM 699 C C . GLY A 1 100 ? 3.434 14.835 -5.646 1.00 56.72 100 GLY A C 1
ATOM 700 O O . GLY A 1 100 ? 3.998 14.075 -6.437 1.00 56.72 100 GLY A O 1
ATOM 701 N N . GLU A 1 101 ? 3.563 16.162 -5.748 1.00 57.12 101 GLU A N 1
ATOM 702 C CA . GLU A 1 101 ? 4.220 16.832 -6.889 1.00 57.12 101 GLU A CA 1
ATOM 703 C C . GLU A 1 101 ? 5.714 16.471 -7.063 1.00 57.12 101 GLU A C 1
ATOM 705 O O . GLU A 1 101 ? 6.288 16.724 -8.122 1.00 57.12 101 GLU A O 1
ATOM 710 N N . ASP A 1 102 ? 6.339 15.843 -6.063 1.00 58.72 102 ASP A N 1
ATOM 711 C CA . ASP A 1 102 ? 7.773 15.538 -6.042 1.00 58.72 102 ASP A CA 1
ATOM 712 C C . ASP A 1 102 ? 8.171 14.289 -6.861 1.00 58.72 102 ASP A C 1
ATOM 714 O O . ASP A 1 102 ? 9.358 14.099 -7.136 1.00 58.72 102 ASP A O 1
ATOM 718 N N . PHE A 1 103 ? 7.215 13.456 -7.303 1.00 63.81 103 PHE A N 1
ATOM 719 C CA . PHE A 1 103 ? 7.503 12.181 -7.995 1.00 63.81 103 PHE A CA 1
ATOM 720 C C . PHE A 1 103 ? 7.004 12.102 -9.444 1.00 63.81 103 PHE A C 1
ATOM 722 O O . PHE A 1 103 ? 7.193 11.077 -10.102 1.00 63.81 103 PHE A O 1
ATOM 729 N N . VAL A 1 104 ? 6.407 13.176 -9.973 1.00 61.19 104 VAL A N 1
ATOM 730 C CA . VAL A 1 104 ? 5.721 13.188 -11.283 1.00 61.19 104 VAL A CA 1
ATOM 731 C C . VAL A 1 104 ? 6.632 12.760 -12.444 1.00 61.19 104 VAL A C 1
ATOM 733 O O . VAL A 1 104 ? 6.194 12.043 -13.341 1.00 61.19 104 VAL A O 1
ATOM 736 N N . ASP A 1 105 ? 7.920 13.109 -12.397 1.00 68.25 105 ASP A N 1
ATOM 737 C CA . ASP A 1 105 ? 8.886 12.783 -13.459 1.00 68.25 105 ASP A CA 1
ATOM 738 C C . ASP A 1 105 ? 9.570 11.407 -13.290 1.00 68.25 105 ASP A C 1
ATOM 740 O O . ASP A 1 105 ? 10.398 11.023 -14.120 1.00 68.25 105 ASP A O 1
ATOM 744 N N . GLY A 1 106 ? 9.267 10.670 -12.215 1.00 84.38 106 GLY A N 1
ATOM 745 C CA . GLY A 1 106 ? 9.981 9.446 -11.843 1.00 84.38 106 GLY A CA 1
ATOM 746 C C . GLY A 1 106 ? 9.341 8.146 -12.325 1.00 84.38 106 GLY A C 1
ATOM 747 O O . GLY A 1 106 ? 10.021 7.125 -12.352 1.00 84.38 106 GLY A O 1
ATOM 748 N N . PHE A 1 107 ? 8.056 8.140 -12.681 1.00 92.19 107 PHE A N 1
ATOM 749 C CA . PHE A 1 107 ? 7.335 6.905 -13.005 1.00 92.19 107 PHE A CA 1
ATOM 750 C C . PHE A 1 107 ? 7.785 6.306 -14.341 1.00 92.19 107 PHE A C 1
ATOM 752 O O . PHE A 1 107 ? 7.776 6.967 -15.380 1.00 92.19 107 PHE A O 1
ATOM 759 N N . THR A 1 108 ? 8.168 5.031 -14.317 1.00 94.00 108 THR A N 1
ATOM 760 C CA . THR A 1 108 ? 8.763 4.333 -15.468 1.00 94.00 108 THR A CA 1
ATOM 761 C C . THR A 1 108 ? 8.038 3.051 -15.845 1.00 94.00 108 THR A C 1
ATOM 763 O O . THR A 1 108 ? 8.145 2.631 -16.996 1.00 94.00 108 THR A O 1
ATOM 766 N N . SER A 1 109 ? 7.303 2.437 -14.916 1.00 95.50 109 SER A N 1
ATOM 767 C CA . SER A 1 109 ? 6.590 1.177 -15.136 1.00 95.50 109 SER A CA 1
ATOM 768 C C . SER A 1 109 ? 5.308 1.100 -14.308 1.00 95.50 109 SER A C 1
ATOM 770 O O . SER A 1 109 ? 5.137 1.825 -13.329 1.00 95.50 109 SER A O 1
ATOM 772 N N . GLY A 1 110 ? 4.379 0.240 -14.711 1.00 95.75 110 GLY A N 1
ATOM 773 C CA . GLY A 1 110 ? 3.128 0.039 -14.006 1.00 95.75 110 GLY A CA 1
ATOM 774 C C . GLY A 1 110 ? 2.239 -1.007 -14.659 1.00 95.75 110 GLY A C 1
ATOM 775 O O . GLY A 1 110 ? 2.186 -1.129 -15.883 1.00 95.75 110 GLY A O 1
ATOM 776 N N . HIS A 1 111 ? 1.504 -1.737 -13.830 1.00 97.44 111 HIS A N 1
ATOM 777 C CA . HIS A 1 111 ? 0.582 -2.796 -14.222 1.00 97.44 111 HIS A CA 1
ATOM 778 C C . HIS A 1 111 ? -0.745 -2.640 -13.495 1.00 97.44 111 HIS A C 1
ATOM 780 O O . HIS A 1 111 ? -0.781 -2.260 -12.322 1.00 97.44 111 HIS A O 1
ATOM 786 N N . PHE A 1 112 ? -1.830 -3.016 -14.168 1.00 96.81 112 PHE A N 1
ATOM 787 C CA . PHE A 1 112 ? -3.101 -3.202 -13.482 1.00 96.81 112 PHE A CA 1
ATOM 788 C C . PHE A 1 112 ? -3.009 -4.343 -12.476 1.00 96.81 112 PHE A C 1
ATOM 790 O O . PHE A 1 112 ? -2.296 -5.324 -12.689 1.00 96.81 112 PHE A O 1
ATOM 797 N N . VAL A 1 113 ? -3.808 -4.253 -11.422 1.00 96.44 113 VAL A N 1
ATOM 798 C CA . VAL A 1 113 ? -4.108 -5.389 -10.556 1.00 96.44 113 VAL A CA 1
ATOM 799 C C . VAL A 1 113 ? -5.593 -5.712 -10.702 1.00 96.44 113 VAL A C 1
ATOM 801 O O . VAL A 1 113 ? -6.466 -4.848 -10.577 1.00 96.44 113 VAL A O 1
ATOM 804 N N . VAL A 1 114 ? -5.876 -6.966 -11.054 1.00 95.88 114 VAL A N 1
ATOM 805 C CA . VAL A 1 114 ? -7.223 -7.467 -11.343 1.00 95.88 114 VAL A CA 1
ATOM 806 C C . VAL A 1 114 ? -7.443 -8.726 -10.525 1.00 95.88 114 VAL A C 1
ATOM 808 O O . VAL A 1 114 ? -6.780 -9.737 -10.752 1.00 95.88 114 VAL A O 1
ATOM 811 N N . HIS A 1 115 ? -8.357 -8.664 -9.555 1.00 93.88 115 HIS A N 1
ATOM 812 C CA . HIS A 1 115 ? -8.652 -9.779 -8.644 1.00 93.88 115 HIS A CA 1
ATOM 813 C C . HIS A 1 115 ? -7.392 -10.336 -7.947 1.00 93.88 115 HIS A C 1
ATOM 815 O O . HIS A 1 115 ? -7.200 -11.551 -7.866 1.00 93.88 115 HIS A O 1
ATOM 821 N N . GLY A 1 116 ? -6.487 -9.445 -7.521 1.00 94.38 116 GLY A N 1
ATOM 822 C CA . GLY A 1 116 ? -5.223 -9.815 -6.872 1.00 94.38 116 GLY A CA 1
ATOM 823 C C . GLY A 1 116 ? -4.204 -10.515 -7.779 1.00 94.38 116 GLY A C 1
ATOM 824 O O . GLY A 1 116 ? -3.291 -11.201 -7.301 1.00 94.38 116 GLY A O 1
ATOM 825 N N . VAL A 1 117 ? -4.354 -10.377 -9.098 1.00 96.25 117 VAL A N 1
ATOM 826 C CA . VAL A 1 117 ? -3.412 -10.852 -10.115 1.00 96.25 117 VAL A CA 1
ATOM 827 C C . VAL A 1 117 ? -2.866 -9.655 -10.883 1.00 96.25 117 VAL A C 1
ATOM 829 O O . VAL A 1 117 ? -3.622 -8.761 -11.262 1.00 96.25 117 VAL A O 1
ATOM 832 N N . LEU A 1 118 ? -1.553 -9.644 -11.121 1.00 96.81 118 LEU A N 1
ATOM 833 C CA . LEU A 1 118 ? -0.926 -8.616 -11.939 1.00 96.81 118 LEU A CA 1
ATOM 834 C C . LEU A 1 118 ? -1.367 -8.801 -13.394 1.00 96.81 118 LEU A C 1
ATOM 836 O O . LEU A 1 118 ? -1.169 -9.867 -13.980 1.00 96.81 118 LEU A O 1
ATOM 840 N N . GLY A 1 119 ? -2.016 -7.783 -13.937 1.00 96.31 119 GLY A N 1
ATOM 841 C CA . GLY A 1 119 ? -2.598 -7.785 -15.267 1.00 96.31 119 GLY A CA 1
ATOM 842 C C . GLY A 1 119 ? -1.715 -7.100 -16.300 1.00 96.31 119 GLY A C 1
ATOM 843 O O . GLY A 1 119 ? -0.506 -6.927 -16.123 1.00 96.31 119 GLY A O 1
ATOM 844 N N . GLN A 1 120 ? -2.352 -6.680 -17.388 1.00 96.50 120 GLN A N 1
ATOM 845 C CA . GLN A 1 120 ? -1.714 -5.973 -18.484 1.00 96.50 120 GLN A CA 1
ATOM 846 C C . GLN A 1 120 ? -0.895 -4.771 -17.992 1.00 96.50 120 GLN A C 1
ATOM 848 O O . GLN A 1 120 ? -1.289 -4.031 -17.085 1.00 96.50 120 GLN A O 1
ATOM 853 N N . THR A 1 121 ? 0.240 -4.567 -18.651 1.00 96.31 121 THR A N 1
ATOM 854 C CA . THR A 1 121 ? 1.026 -3.343 -18.574 1.00 96.31 121 THR A CA 1
ATOM 855 C C . THR A 1 121 ? 0.166 -2.102 -18.813 1.00 96.31 121 THR A C 1
ATOM 857 O O . THR A 1 121 ? -0.476 -1.960 -19.855 1.00 96.31 121 THR A O 1
ATOM 860 N N . CYS A 1 122 ? 0.225 -1.183 -17.858 1.00 93.00 122 CYS A N 1
ATOM 861 C CA . CYS A 1 122 ? -0.400 0.129 -17.901 1.00 93.00 122 CYS A CA 1
ATOM 862 C C . CYS A 1 122 ? 0.567 1.163 -18.505 1.00 93.00 122 CYS A C 1
ATOM 864 O O . CYS A 1 122 ? 0.254 1.801 -19.512 1.00 93.00 122 CYS A O 1
ATOM 866 N N . ILE A 1 123 ? 1.791 1.250 -17.969 1.00 93.31 123 ILE A N 1
ATOM 867 C CA . ILE A 1 123 ? 2.897 2.054 -18.511 1.00 93.31 123 ILE A CA 1
ATOM 868 C C . ILE A 1 123 ? 4.203 1.269 -18.410 1.00 93.31 123 ILE A C 1
ATOM 870 O O . ILE A 1 123 ? 4.408 0.587 -17.418 1.00 93.31 123 ILE A O 1
ATOM 874 N N . GLY A 1 124 ? 5.095 1.399 -19.396 1.00 93.50 124 GLY A N 1
ATOM 875 C CA . GLY A 1 124 ? 6.446 0.815 -19.355 1.00 93.50 124 GLY A CA 1
ATOM 876 C C . GLY A 1 124 ? 6.509 -0.677 -19.002 1.00 93.50 124 GLY A C 1
ATOM 877 O O . GLY A 1 124 ? 5.505 -1.356 -18.930 1.00 93.50 124 GLY A O 1
ATOM 878 N N . ASP A 1 125 ? 7.697 -1.227 -18.818 1.00 93.06 125 ASP A N 1
ATOM 879 C CA . ASP A 1 125 ? 7.843 -2.591 -18.302 1.00 93.06 125 ASP A CA 1
ATOM 880 C C . ASP A 1 125 ? 9.180 -2.669 -17.573 1.00 93.06 125 ASP A C 1
ATOM 882 O O . ASP A 1 125 ? 10.167 -2.087 -18.038 1.00 93.06 125 ASP A O 1
ATOM 886 N N . ASP A 1 126 ? 9.197 -3.315 -16.411 1.00 95.88 126 ASP A N 1
ATOM 887 C CA . ASP A 1 126 ? 10.385 -3.402 -15.570 1.00 95.88 126 ASP A CA 1
ATOM 888 C C . ASP A 1 126 ? 10.341 -4.648 -14.669 1.00 95.88 126 ASP A C 1
ATOM 890 O O . ASP A 1 126 ? 9.513 -4.771 -13.761 1.00 95.88 126 ASP A O 1
ATOM 894 N N . ASP A 1 127 ? 11.294 -5.560 -14.878 1.00 95.44 127 ASP A N 1
ATOM 895 C CA . ASP A 1 127 ? 11.435 -6.799 -14.103 1.00 95.44 127 ASP A CA 1
ATOM 896 C C . ASP A 1 127 ? 11.582 -6.540 -12.590 1.00 95.44 127 ASP A C 1
ATOM 898 O O . ASP A 1 127 ? 11.242 -7.395 -11.764 1.00 95.44 127 ASP A O 1
ATOM 902 N N . ARG A 1 128 ? 12.071 -5.357 -12.195 1.00 96.56 128 ARG A N 1
ATOM 903 C CA . ARG A 1 128 ? 12.213 -4.958 -10.787 1.00 96.56 128 ARG A CA 1
ATOM 904 C C . ARG A 1 128 ? 10.852 -4.792 -10.121 1.00 96.56 128 ARG A C 1
ATOM 906 O O . ARG A 1 128 ? 10.703 -5.180 -8.962 1.00 96.56 128 ARG A O 1
ATOM 913 N N . LEU A 1 129 ? 9.859 -4.296 -10.859 1.00 97.12 129 LEU A N 1
ATOM 914 C CA . LEU A 1 129 ? 8.485 -4.171 -10.380 1.00 97.12 129 LEU A CA 1
ATOM 915 C C . LEU A 1 129 ? 7.822 -5.550 -10.247 1.00 97.12 129 LEU A C 1
ATOM 917 O O . LEU A 1 129 ? 7.177 -5.839 -9.238 1.00 97.12 129 LEU A O 1
ATOM 921 N N . LEU A 1 130 ? 8.067 -6.450 -11.206 1.00 95.06 130 LEU A N 1
ATOM 922 C CA . LEU A 1 130 ? 7.608 -7.843 -11.128 1.00 95.06 130 LEU A CA 1
ATOM 923 C C . LEU A 1 130 ? 8.203 -8.580 -9.921 1.00 95.06 130 LEU A C 1
ATOM 925 O O . LEU A 1 130 ? 7.521 -9.385 -9.284 1.00 95.06 130 LEU A O 1
ATOM 929 N N . ARG A 1 131 ? 9.465 -8.305 -9.575 1.00 95.25 131 ARG A N 1
ATOM 930 C CA . ARG A 1 131 ? 10.103 -8.846 -8.365 1.00 95.25 131 ARG A CA 1
ATOM 931 C C . ARG A 1 131 ? 9.426 -8.339 -7.088 1.00 95.25 131 ARG A C 1
ATOM 933 O O . ARG A 1 131 ? 9.185 -9.141 -6.190 1.00 95.25 131 ARG A O 1
ATOM 940 N N . ALA A 1 132 ? 9.071 -7.057 -7.010 1.00 97.00 132 ALA A N 1
ATOM 941 C CA . ALA A 1 132 ? 8.316 -6.520 -5.874 1.00 97.00 132 ALA A CA 1
ATOM 942 C C . ALA A 1 132 ? 6.944 -7.207 -5.728 1.00 97.00 132 ALA A C 1
ATOM 944 O O . ALA A 1 132 ? 6.569 -7.640 -4.637 1.00 97.00 132 ALA A O 1
ATOM 945 N N . TRP A 1 133 ? 6.235 -7.421 -6.841 1.00 97.38 133 TRP A N 1
ATOM 946 C CA . TRP A 1 133 ? 4.969 -8.161 -6.849 1.00 97.38 133 TRP A CA 1
ATOM 947 C C . TRP A 1 133 ? 5.098 -9.604 -6.330 1.00 97.38 133 TRP A C 1
ATOM 949 O O . TRP A 1 133 ? 4.234 -10.097 -5.601 1.00 97.38 133 TRP A O 1
ATOM 959 N N . GLN A 1 134 ? 6.192 -10.297 -6.658 1.00 95.50 134 GLN A N 1
ATOM 960 C CA . GLN A 1 134 ? 6.437 -11.660 -6.170 1.00 95.50 134 GLN A CA 1
ATOM 961 C C . GLN A 1 134 ? 6.546 -11.728 -4.640 1.00 95.50 134 GLN A C 1
ATOM 963 O O . GLN A 1 134 ? 6.103 -12.713 -4.040 1.00 95.50 134 GLN A O 1
ATOM 968 N N . TRP A 1 135 ? 7.080 -10.685 -3.996 1.00 95.38 135 TRP A N 1
ATOM 969 C CA . TRP A 1 135 ? 7.125 -10.614 -2.536 1.00 95.38 135 TRP A CA 1
ATOM 970 C C . TRP A 1 135 ? 5.731 -10.525 -1.923 1.00 95.38 135 TRP A C 1
ATOM 972 O O . TRP A 1 135 ? 5.423 -11.315 -1.030 1.00 95.38 135 TRP A O 1
ATOM 982 N N . LEU A 1 136 ? 4.854 -9.674 -2.462 1.00 94.88 136 LEU A N 1
ATOM 983 C CA . LEU A 1 136 ? 3.452 -9.611 -2.031 1.00 94.88 136 LEU A CA 1
ATOM 984 C C . LEU A 1 136 ? 2.775 -10.979 -2.142 1.00 94.88 136 LEU A C 1
ATOM 986 O O . LEU A 1 136 ? 2.200 -11.476 -1.179 1.00 94.88 136 LEU A O 1
ATOM 990 N N . ARG A 1 137 ? 2.938 -11.658 -3.281 1.00 93.88 137 ARG A N 1
ATOM 991 C CA . ARG A 1 137 ? 2.364 -12.994 -3.521 1.00 93.88 137 ARG A CA 1
ATOM 992 C C . ARG A 1 137 ? 2.947 -14.106 -2.644 1.00 93.88 137 ARG A C 1
ATOM 994 O O . ARG A 1 137 ? 2.406 -15.211 -2.630 1.00 93.88 137 ARG A O 1
ATOM 1001 N N . THR A 1 138 ? 4.029 -13.836 -1.915 1.00 93.00 138 THR A N 1
ATOM 1002 C CA . THR A 1 138 ? 4.592 -14.765 -0.927 1.00 93.00 138 THR A CA 1
ATOM 1003 C C . THR A 1 138 ? 3.874 -14.669 0.421 1.00 93.00 138 THR A C 1
ATOM 1005 O O . THR A 1 138 ? 3.767 -15.678 1.121 1.00 93.00 138 THR A O 1
ATOM 1008 N N . VAL A 1 139 ? 3.372 -13.484 0.778 1.00 92.06 139 VAL A N 1
ATOM 1009 C CA . VAL A 1 139 ? 2.758 -13.203 2.088 1.00 92.06 139 VAL A CA 1
ATOM 1010 C C . VAL A 1 139 ? 1.238 -13.051 2.032 1.00 92.06 139 VAL A C 1
ATOM 1012 O O . VAL A 1 139 ? 0.587 -13.189 3.062 1.00 92.06 139 VAL A O 1
ATOM 1015 N N . ALA A 1 140 ? 0.680 -12.831 0.842 1.00 93.00 140 ALA A N 1
ATOM 1016 C CA . ALA A 1 140 ? -0.729 -12.546 0.622 1.00 93.00 140 ALA A CA 1
ATOM 1017 C C . ALA A 1 140 ? -1.358 -13.472 -0.419 1.00 93.00 140 ALA A C 1
ATOM 1019 O O . ALA A 1 140 ? -0.729 -13.875 -1.407 1.00 93.00 140 ALA A O 1
ATOM 1020 N N . SER A 1 141 ? -2.628 -13.795 -0.203 1.00 92.44 141 SER A N 1
ATOM 1021 C CA . SER A 1 141 ? -3.466 -14.416 -1.219 1.00 92.44 141 SER A CA 1
ATOM 1022 C C . SER A 1 141 ? -3.965 -13.367 -2.226 1.00 92.44 141 SER A C 1
ATOM 1024 O O . SER A 1 141 ? -3.920 -12.170 -1.951 1.00 92.44 141 SER A O 1
ATOM 1026 N N . PRO A 1 142 ? -4.472 -13.780 -3.399 1.00 93.00 142 PRO A N 1
ATOM 1027 C CA . PRO A 1 142 ? -5.133 -12.858 -4.321 1.00 93.00 142 PRO A CA 1
ATOM 1028 C C . PRO A 1 142 ? -6.321 -12.114 -3.703 1.00 93.00 142 PRO A C 1
ATOM 1030 O O . PRO A 1 142 ? -6.579 -10.984 -4.087 1.00 93.00 142 PRO A O 1
ATOM 1033 N N . GLU A 1 143 ? -7.025 -12.715 -2.741 1.00 92.25 143 GLU A N 1
ATOM 1034 C CA . GLU A 1 143 ? -8.132 -12.045 -2.047 1.00 92.25 143 GLU A CA 1
ATOM 1035 C C . GLU A 1 143 ? -7.618 -10.861 -1.215 1.00 92.25 143 GLU A C 1
ATOM 1037 O O . GLU A 1 143 ? -8.200 -9.783 -1.261 1.00 92.25 143 GLU A O 1
ATOM 1042 N N . ASP A 1 144 ? -6.472 -11.019 -0.547 1.00 93.19 144 ASP A N 1
ATOM 1043 C CA . ASP A 1 144 ? -5.842 -9.946 0.237 1.00 93.19 144 ASP A CA 1
ATOM 1044 C C . ASP A 1 144 ? -5.288 -8.812 -0.651 1.00 93.19 144 ASP A C 1
ATOM 1046 O O . ASP A 1 144 ? -5.108 -7.687 -0.194 1.00 93.19 144 ASP A O 1
ATOM 1050 N N . LEU A 1 145 ? -5.001 -9.105 -1.925 1.00 95.69 145 LEU A N 1
ATOM 1051 C CA . LEU A 1 145 ? -4.468 -8.154 -2.909 1.00 95.69 145 LEU A CA 1
ATOM 1052 C C . LEU A 1 145 ? -5.548 -7.562 -3.818 1.00 95.69 145 LEU A C 1
ATOM 1054 O O . LEU A 1 145 ? -5.235 -6.733 -4.668 1.00 95.69 145 LEU A O 1
ATOM 1058 N N . GLU A 1 146 ? -6.800 -7.993 -3.684 1.00 94.25 146 GLU A N 1
ATOM 1059 C CA . GLU A 1 146 ? -7.914 -7.525 -4.510 1.00 94.25 146 GLU A CA 1
ATOM 1060 C C . GLU A 1 146 ? -8.183 -6.012 -4.410 1.00 94.25 146 GLU A C 1
ATOM 1062 O O . GLU A 1 146 ? -8.472 -5.421 -5.452 1.00 94.25 146 GLU A O 1
ATOM 1067 N N . PRO A 1 147 ? -7.997 -5.353 -3.245 1.00 95.81 147 PRO A N 1
ATOM 1068 C CA . PRO A 1 147 ? -8.155 -3.901 -3.142 1.00 95.81 147 PRO A CA 1
ATOM 1069 C C . PRO A 1 147 ? -7.101 -3.091 -3.913 1.00 95.81 147 PRO A C 1
ATOM 1071 O O . PRO A 1 147 ? -7.318 -1.908 -4.187 1.00 95.81 147 PRO A O 1
ATOM 1074 N N . LEU A 1 148 ? -5.960 -3.694 -4.270 1.00 96.25 148 LEU A N 1
ATOM 1075 C CA . LEU A 1 148 ? -4.986 -3.051 -5.149 1.00 96.25 148 LEU A CA 1
ATOM 1076 C C . LEU A 1 148 ? -5.531 -3.027 -6.576 1.00 96.25 148 LEU A C 1
ATOM 1078 O O . LEU A 1 148 ? -5.965 -4.047 -7.112 1.00 96.25 148 LEU A O 1
ATOM 1082 N N . ILE A 1 149 ? -5.459 -1.864 -7.216 1.00 95.56 149 ILE A N 1
ATOM 1083 C CA . ILE A 1 149 ? -5.909 -1.676 -8.603 1.00 95.56 149 ILE A CA 1
ATOM 1084 C C . ILE A 1 149 ? -4.757 -1.345 -9.546 1.00 95.56 149 ILE A C 1
ATOM 1086 O O . ILE A 1 149 ? -4.856 -1.579 -10.754 1.00 95.56 149 ILE A O 1
ATOM 1090 N N . LEU A 1 150 ? -3.657 -0.839 -8.988 1.00 95.50 150 LEU A N 1
ATOM 1091 C CA . LEU A 1 150 ? -2.459 -0.475 -9.719 1.00 95.50 150 LEU A CA 1
ATOM 1092 C C . LEU A 1 150 ? -1.214 -0.783 -8.884 1.00 95.50 150 LEU A C 1
ATOM 1094 O O . LEU A 1 150 ? -1.146 -0.466 -7.695 1.00 95.50 150 LEU A O 1
ATOM 1098 N N . LEU A 1 151 ? -0.219 -1.369 -9.540 1.00 97.12 151 LEU A N 1
ATOM 1099 C CA . LEU A 1 151 ? 1.146 -1.450 -9.043 1.00 97.12 151 LEU A CA 1
ATOM 1100 C C . LEU A 1 151 ? 2.025 -0.608 -9.967 1.00 97.12 151 LEU A C 1
ATOM 1102 O O . LEU A 1 151 ? 2.074 -0.880 -11.166 1.00 97.12 151 LEU A O 1
ATOM 1106 N N . ALA A 1 152 ? 2.711 0.394 -9.428 1.00 96.00 152 ALA A N 1
ATOM 1107 C CA . ALA A 1 152 ? 3.539 1.326 -10.183 1.00 96.00 152 ALA A CA 1
ATOM 1108 C C . ALA A 1 152 ? 5.003 1.284 -9.732 1.00 96.00 152 ALA A C 1
ATOM 1110 O O . ALA A 1 152 ? 5.317 1.003 -8.577 1.00 96.00 152 ALA A O 1
ATOM 1111 N N . GLY A 1 153 ? 5.906 1.582 -10.658 1.00 95.75 153 GLY A N 1
ATOM 1112 C CA . GLY A 1 153 ? 7.337 1.686 -10.428 1.00 95.75 153 GLY A CA 1
ATOM 1113 C C . GLY A 1 153 ? 7.845 3.066 -10.819 1.00 95.75 153 GLY A C 1
ATOM 1114 O O . GLY A 1 153 ? 7.548 3.559 -11.912 1.00 95.75 153 GLY A O 1
ATOM 1115 N N . PHE A 1 154 ? 8.644 3.674 -9.949 1.00 94.56 154 PHE A N 1
ATOM 1116 C CA . PHE A 1 154 ? 9.344 4.923 -10.228 1.00 94.56 154 PHE A CA 1
ATOM 1117 C C . PHE A 1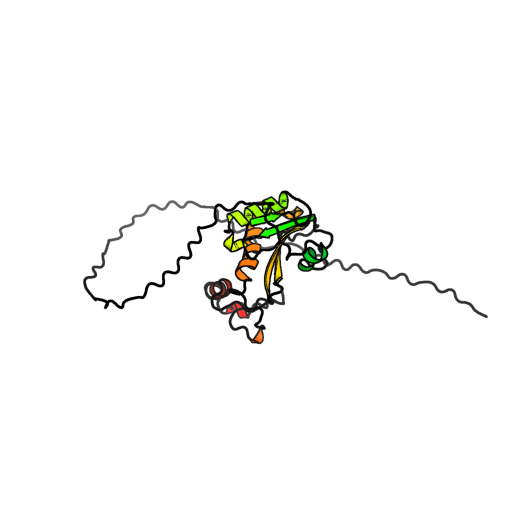 154 ? 10.844 4.793 -9.969 1.00 94.56 154 PHE A C 1
ATOM 1119 O O . PHE A 1 154 ? 11.287 3.913 -9.238 1.00 94.56 154 PHE A O 1
ATOM 1126 N N . ASP A 1 155 ? 11.636 5.658 -10.587 1.00 92.00 155 ASP A N 1
ATOM 1127 C CA . ASP A 1 155 ? 13.083 5.726 -10.409 1.00 92.00 155 ASP A CA 1
ATOM 1128 C C . ASP A 1 155 ? 13.458 7.178 -10.092 1.00 92.00 155 ASP A C 1
ATOM 1130 O O . ASP A 1 155 ? 13.504 8.044 -10.969 1.00 92.00 155 ASP A O 1
ATOM 1134 N N . ALA A 1 156 ? 13.644 7.464 -8.803 1.00 87.88 156 ALA A N 1
ATOM 1135 C CA . ALA A 1 156 ? 13.998 8.788 -8.313 1.00 87.88 156 ALA A CA 1
ATOM 1136 C C . ALA A 1 156 ? 15.036 8.685 -7.185 1.00 87.88 156 ALA A C 1
ATOM 1138 O O . ALA A 1 156 ? 15.052 7.697 -6.447 1.00 87.88 156 ALA A O 1
ATOM 1139 N N . PRO A 1 157 ? 15.905 9.701 -7.014 1.00 86.56 157 PRO A N 1
ATOM 1140 C CA . PRO A 1 157 ? 16.897 9.736 -5.943 1.00 86.56 157 PRO A CA 1
ATOM 1141 C C . PRO A 1 157 ? 16.233 10.084 -4.598 1.00 86.56 157 PRO A C 1
ATOM 1143 O O . PRO A 1 157 ? 16.408 11.186 -4.079 1.00 86.56 157 PRO A O 1
ATOM 1146 N N . SER A 1 158 ? 15.450 9.148 -4.067 1.00 85.88 158 SER A N 1
ATOM 1147 C CA . SER A 1 158 ? 14.738 9.216 -2.791 1.00 85.88 158 SER A CA 1
ATOM 1148 C C . SER A 1 158 ? 15.014 7.948 -1.991 1.00 85.88 158 SER A C 1
ATOM 1150 O O . SER A 1 158 ? 15.042 6.870 -2.574 1.00 85.88 158 SER A O 1
ATOM 1152 N N . ASP A 1 159 ? 15.142 8.078 -0.670 1.00 88.56 159 ASP A N 1
ATOM 1153 C CA . ASP A 1 159 ? 15.290 6.936 0.243 1.00 88.56 159 ASP A CA 1
ATOM 1154 C C . ASP A 1 159 ? 13.944 6.217 0.502 1.00 88.56 159 ASP A C 1
ATOM 1156 O O . ASP A 1 159 ? 13.902 5.187 1.170 1.00 88.56 159 ASP A O 1
ATOM 1160 N N . LEU A 1 160 ? 12.824 6.748 -0.013 1.00 90.44 160 LEU A N 1
ATOM 1161 C CA . LEU A 1 160 ? 11.519 6.088 0.050 1.00 90.44 160 LEU A CA 1
ATOM 1162 C C . LEU A 1 160 ? 11.516 4.863 -0.870 1.00 90.44 160 LEU A C 1
ATOM 1164 O O . LEU A 1 160 ? 11.623 5.012 -2.090 1.00 90.44 160 LEU A O 1
ATOM 1168 N N . LEU A 1 161 ? 11.366 3.670 -0.289 1.00 95.50 161 LEU A N 1
ATOM 1169 C CA . LEU A 1 161 ? 11.396 2.416 -1.044 1.00 95.50 161 LEU A CA 1
ATOM 1170 C C . LEU A 1 161 ? 10.047 2.072 -1.679 1.00 95.50 161 LEU A C 1
ATOM 1172 O O . LEU A 1 161 ? 10.009 1.640 -2.828 1.00 95.50 161 LEU A O 1
ATOM 1176 N N . ALA A 1 162 ? 8.945 2.258 -0.962 1.00 96.06 162 ALA A N 1
ATOM 1177 C CA . ALA A 1 162 ? 7.602 2.106 -1.500 1.00 96.06 162 ALA A CA 1
ATOM 1178 C C . ALA A 1 162 ? 6.610 2.930 -0.676 1.00 96.06 162 ALA A C 1
ATOM 1180 O O . ALA A 1 162 ? 6.958 3.418 0.396 1.00 96.06 162 ALA A O 1
ATOM 1181 N N . TYR A 1 163 ? 5.408 3.104 -1.212 1.00 94.44 163 TYR A N 1
ATOM 1182 C CA . TYR A 1 163 ? 4.268 3.671 -0.502 1.00 94.44 163 TYR A CA 1
ATOM 1183 C C . TYR A 1 163 ? 2.960 3.139 -1.092 1.00 94.44 163 TYR A C 1
ATOM 1185 O O . TYR A 1 163 ? 2.916 2.693 -2.248 1.00 94.44 163 TYR A O 1
ATOM 1193 N N . VAL A 1 164 ? 1.889 3.225 -0.309 1.00 94.69 164 VAL A N 1
ATOM 1194 C CA . VAL A 1 164 ? 0.511 2.977 -0.739 1.00 94.69 164 VAL A CA 1
ATOM 1195 C C . VAL A 1 164 ? -0.317 4.239 -0.608 1.00 94.69 164 VAL A C 1
ATOM 1197 O O . VAL A 1 164 ? -0.185 4.988 0.354 1.00 94.69 164 VAL A O 1
ATOM 1200 N N . GLU A 1 165 ? -1.204 4.441 -1.572 1.00 90.75 165 GLU A N 1
ATOM 1201 C CA . GLU A 1 165 ? -2.202 5.499 -1.535 1.00 90.75 165 GLU A CA 1
ATOM 1202 C C . GLU A 1 165 ? -3.610 4.913 -1.679 1.00 90.75 165 GLU A C 1
ATOM 1204 O O . GLU A 1 165 ? -3.852 4.017 -2.499 1.00 90.75 165 GLU A O 1
ATOM 1209 N N . ALA A 1 166 ? -4.542 5.451 -0.891 1.00 91.69 166 ALA A N 1
ATOM 1210 C CA . ALA A 1 166 ? -5.969 5.232 -1.042 1.00 91.69 166 ALA A CA 1
ATOM 1211 C C . ALA A 1 166 ? -6.549 6.117 -2.161 1.00 91.69 166 ALA A C 1
ATOM 1213 O O . ALA A 1 166 ? -6.508 7.343 -2.119 1.00 91.69 166 ALA A O 1
ATOM 1214 N N . LEU A 1 167 ? -7.176 5.476 -3.138 1.00 89.19 167 LEU A N 1
ATOM 1215 C CA . LEU A 1 167 ? -7.868 6.090 -4.258 1.00 89.19 167 LEU A CA 1
ATOM 1216 C C . LEU A 1 167 ? -9.379 6.006 -4.038 1.00 89.19 167 LEU A C 1
ATOM 1218 O O . LEU A 1 167 ? -9.929 4.932 -3.791 1.00 89.19 167 LEU A O 1
ATOM 1222 N N . SER A 1 168 ? -10.075 7.132 -4.184 1.00 86.81 168 SER A N 1
ATOM 1223 C CA . SER A 1 168 ? -11.541 7.135 -4.185 1.00 86.81 168 SER A CA 1
ATOM 1224 C C . SER A 1 168 ? -12.079 6.512 -5.472 1.00 86.81 168 SER A C 1
ATOM 1226 O O . SER A 1 168 ? -11.702 6.921 -6.573 1.00 86.81 168 SER A O 1
ATOM 1228 N N . THR A 1 169 ? -13.008 5.567 -5.356 1.00 84.06 169 THR A N 1
ATOM 1229 C CA . THR A 1 169 ? -13.679 4.973 -6.516 1.00 84.06 169 THR A CA 1
ATOM 1230 C C . THR A 1 169 ? -14.923 5.783 -6.914 1.00 84.06 169 THR A C 1
ATOM 1232 O O . THR A 1 169 ? -15.503 6.497 -6.089 1.00 84.06 169 THR A O 1
ATOM 1235 N N . PRO A 1 170 ? -15.394 5.701 -8.176 1.00 80.00 170 PRO A N 1
ATOM 1236 C CA . PRO A 1 170 ? -16.566 6.459 -8.630 1.00 80.00 170 PRO A CA 1
ATOM 1237 C C . PRO A 1 170 ? -17.870 6.165 -7.870 1.00 80.00 170 PRO A C 1
ATOM 1239 O O . PRO A 1 170 ? -18.777 6.997 -7.863 1.00 80.00 170 PRO A O 1
ATOM 1242 N N . ASP A 1 171 ? -17.987 4.984 -7.266 1.00 83.69 171 ASP A N 1
ATOM 1243 C CA . ASP A 1 171 ? -19.111 4.563 -6.426 1.00 83.69 171 ASP A CA 1
ATOM 1244 C C . ASP A 1 171 ? -18.947 4.932 -4.941 1.00 83.69 171 ASP A C 1
ATOM 1246 O O . ASP A 1 171 ? -19.845 4.655 -4.147 1.00 83.69 171 ASP A O 1
ATOM 1250 N N . GLY A 1 172 ? -17.866 5.634 -4.583 1.00 81.81 172 GLY A N 1
ATOM 1251 C CA . GLY A 1 172 ? -17.612 6.139 -3.233 1.00 81.81 172 GLY A CA 1
ATOM 1252 C C . GLY A 1 172 ? -16.951 5.134 -2.291 1.00 81.81 172 GLY A C 1
ATOM 1253 O O . GLY A 1 172 ? -16.939 5.380 -1.089 1.00 81.81 172 GLY A O 1
ATOM 1254 N N . GLY A 1 173 ? -16.437 4.025 -2.821 1.00 87.31 173 GLY A N 1
ATOM 1255 C CA . GLY A 1 173 ? -15.556 3.113 -2.100 1.00 87.31 173 GLY A CA 1
ATOM 1256 C C . GLY A 1 173 ? -14.089 3.540 -2.181 1.00 87.31 173 GLY A C 1
ATOM 1257 O O . GLY A 1 173 ? -13.746 4.621 -2.676 1.00 87.31 173 GLY A O 1
ATOM 1258 N N . VAL A 1 174 ? -13.220 2.652 -1.704 1.00 91.31 174 VAL A N 1
ATOM 1259 C CA . VAL A 1 174 ? -11.768 2.825 -1.723 1.00 91.31 174 VAL A CA 1
ATOM 1260 C C . VAL A 1 174 ? -11.092 1.722 -2.531 1.00 91.31 174 VAL A C 1
ATOM 1262 O O . VAL A 1 174 ? -11.468 0.552 -2.482 1.00 91.31 174 VAL A O 1
ATOM 1265 N N . ALA A 1 175 ? -10.072 2.118 -3.272 1.00 93.56 175 ALA A N 1
ATOM 1266 C CA . ALA A 1 175 ? -9.134 1.262 -3.972 1.00 93.56 175 ALA A CA 1
ATOM 1267 C C . ALA A 1 175 ? -7.710 1.709 -3.635 1.00 93.56 175 ALA A C 1
ATOM 1269 O O . ALA A 1 175 ? -7.530 2.777 -3.062 1.00 93.56 175 ALA A O 1
ATOM 1270 N N . PHE A 1 176 ? -6.694 0.926 -3.991 1.00 95.44 176 PHE A N 1
ATOM 1271 C CA . PHE A 1 176 ? -5.318 1.254 -3.620 1.00 95.44 176 PHE A CA 1
ATOM 1272 C C . PHE A 1 176 ? -4.358 1.193 -4.802 1.00 95.44 176 PHE A C 1
ATOM 1274 O O . PHE A 1 176 ? -4.410 0.274 -5.627 1.00 95.44 176 PHE A O 1
ATOM 1281 N N . GLN A 1 177 ? -3.445 2.158 -4.846 1.00 95.31 177 GLN A N 1
ATOM 1282 C CA . GLN A 1 177 ? -2.243 2.101 -5.667 1.00 95.31 177 GLN A CA 1
ATOM 1283 C C . GLN A 1 177 ? -1.049 1.829 -4.759 1.00 95.31 177 GLN A C 1
ATOM 1285 O O . GLN A 1 177 ? -0.861 2.510 -3.755 1.00 95.31 177 GLN A O 1
ATOM 1290 N N . MET A 1 178 ? -0.218 0.861 -5.140 1.00 96.75 178 MET A N 1
ATOM 1291 C CA . MET A 1 178 ? 1.088 0.662 -4.519 1.00 96.75 178 MET A CA 1
ATOM 1292 C C . MET A 1 178 ? 2.180 1.092 -5.485 1.00 96.75 178 MET A C 1
ATOM 1294 O O . MET A 1 178 ? 2.177 0.703 -6.654 1.00 96.75 178 MET A O 1
ATOM 1298 N N . THR A 1 179 ? 3.132 1.867 -4.987 1.00 96.06 179 THR A N 1
ATOM 1299 C CA . THR A 1 179 ? 4.202 2.441 -5.792 1.00 96.06 179 THR A CA 1
ATOM 1300 C C . THR A 1 179 ? 5.557 2.062 -5.210 1.00 96.06 179 THR A C 1
ATOM 1302 O O . THR A 1 179 ? 5.774 2.206 -4.013 1.00 96.06 179 THR A O 1
ATOM 1305 N N . VAL A 1 180 ? 6.482 1.600 -6.053 1.00 96.88 180 VAL A N 1
ATOM 1306 C CA . VAL A 1 180 ? 7.802 1.099 -5.644 1.00 96.88 180 VAL A CA 1
ATOM 1307 C C . VAL A 1 180 ? 8.909 1.919 -6.297 1.00 96.88 180 VAL A C 1
ATOM 1309 O O . VAL A 1 180 ? 8.930 2.094 -7.516 1.00 96.88 180 VAL A O 1
ATOM 1312 N N . ASN A 1 181 ? 9.869 2.378 -5.500 1.00 95.38 181 ASN A N 1
ATOM 1313 C CA . ASN A 1 181 ? 11.116 2.932 -6.001 1.00 95.38 181 ASN A CA 1
ATOM 1314 C C . ASN A 1 181 ? 12.001 1.790 -6.495 1.00 95.38 181 ASN A C 1
ATOM 1316 O O . ASN A 1 181 ? 12.568 1.024 -5.713 1.00 95.38 181 ASN A O 1
ATOM 1320 N N . LEU A 1 182 ? 12.125 1.668 -7.809 1.00 96.44 182 LEU A N 1
ATOM 1321 C CA . LEU A 1 182 ? 12.818 0.560 -8.453 1.00 96.44 182 LEU A CA 1
ATOM 1322 C C . LEU A 1 182 ? 14.328 0.603 -8.210 1.00 96.44 182 LEU A C 1
ATOM 1324 O O . LEU A 1 182 ? 14.959 -0.452 -8.160 1.00 96.44 182 LEU A O 1
ATOM 1328 N N . GLY A 1 183 ? 14.891 1.799 -8.014 1.00 94.50 183 GLY A N 1
ATOM 1329 C CA . GLY A 1 183 ? 16.291 1.973 -7.644 1.00 94.50 183 GLY A CA 1
ATOM 1330 C C . GLY A 1 183 ? 16.578 1.443 -6.239 1.00 94.50 183 GLY A C 1
ATOM 1331 O O . GLY A 1 183 ? 17.532 0.686 -6.064 1.00 94.50 183 GLY A O 1
ATOM 1332 N N . GLU A 1 184 ? 15.742 1.788 -5.252 1.00 94.75 184 GLU A N 1
ATOM 1333 C CA . GLU A 1 184 ? 15.883 1.287 -3.872 1.00 94.75 184 GLU A CA 1
ATOM 1334 C C . GLU A 1 184 ? 15.569 -0.204 -3.767 1.00 94.75 184 GLU A C 1
ATOM 1336 O O . GLU A 1 184 ? 16.323 -0.955 -3.148 1.00 94.75 184 GLU A O 1
ATOM 1341 N N . ALA A 1 185 ? 14.529 -0.668 -4.461 1.00 95.38 185 ALA A N 1
ATOM 1342 C CA . ALA A 1 185 ? 14.132 -2.067 -4.463 1.00 95.38 185 ALA A CA 1
ATOM 1343 C C . ALA A 1 185 ? 15.274 -3.013 -4.871 1.00 95.38 185 ALA A C 1
ATOM 1345 O O . ALA A 1 185 ? 15.303 -4.167 -4.451 1.00 95.38 185 ALA A O 1
ATOM 1346 N N . GLU A 1 186 ? 16.192 -2.603 -5.750 1.00 95.12 186 GLU A N 1
ATOM 1347 C CA . GLU A 1 186 ? 17.333 -3.428 -6.191 1.00 95.12 186 GLU A CA 1
ATOM 1348 C C . GLU A 1 186 ? 18.467 -3.548 -5.174 1.00 95.12 186 GLU A C 1
ATOM 1350 O O . GLU A 1 186 ? 19.329 -4.417 -5.331 1.00 95.12 186 GLU A O 1
ATOM 1355 N N . ARG A 1 187 ? 18.508 -2.681 -4.160 1.00 94.50 187 ARG A N 1
ATOM 1356 C CA . ARG A 1 187 ? 19.656 -2.595 -3.252 1.00 94.50 187 ARG A CA 1
ATOM 1357 C C . ARG A 1 187 ? 19.642 -3.671 -2.176 1.00 94.50 187 ARG A C 1
ATOM 1359 O O . ARG A 1 187 ? 20.711 -4.188 -1.848 1.00 94.50 187 ARG A O 1
ATOM 1366 N N . ASP A 1 188 ? 18.464 -4.013 -1.665 1.00 94.75 188 ASP A N 1
ATOM 1367 C CA . ASP A 1 188 ? 18.299 -4.997 -0.597 1.00 94.75 188 ASP A CA 1
ATOM 1368 C C . ASP A 1 188 ? 16.963 -5.750 -0.746 1.00 94.75 188 ASP A C 1
ATOM 1370 O O . ASP A 1 188 ? 15.878 -5.190 -0.592 1.00 94.75 188 ASP A O 1
ATOM 1374 N N . ASP A 1 189 ? 17.043 -7.048 -1.058 1.00 93.62 189 ASP A N 1
ATOM 1375 C CA . ASP A 1 189 ? 15.871 -7.918 -1.224 1.00 93.62 189 ASP A CA 1
ATOM 1376 C C . ASP A 1 189 ? 15.073 -8.104 0.075 1.00 93.62 189 ASP A C 1
ATOM 1378 O O . ASP A 1 189 ? 13.861 -8.309 0.021 1.00 93.62 189 ASP A O 1
ATOM 1382 N N . ILE A 1 190 ? 15.738 -8.082 1.234 1.00 95.75 190 ILE A N 1
ATOM 1383 C CA . ILE A 1 190 ? 15.079 -8.264 2.532 1.00 95.75 190 ILE A CA 1
ATOM 1384 C C . ILE A 1 190 ? 14.341 -6.986 2.900 1.00 95.75 190 ILE A C 1
ATOM 1386 O O . ILE A 1 190 ? 13.199 -7.059 3.350 1.00 95.75 190 ILE A O 1
ATOM 1390 N N . GLU A 1 191 ? 14.972 -5.831 2.688 1.00 96.06 191 GLU A N 1
ATOM 1391 C CA . GLU A 1 191 ? 14.319 -4.539 2.886 1.00 96.06 191 GLU A CA 1
ATOM 1392 C C . GLU A 1 191 ? 13.104 -4.405 1.969 1.00 96.06 191 GLU A C 1
ATOM 1394 O O . GLU A 1 191 ? 12.015 -4.117 2.455 1.00 96.06 191 GLU A O 1
ATOM 1399 N N . LEU A 1 192 ? 13.243 -4.748 0.682 1.00 96.88 192 LEU A N 1
ATOM 1400 C CA . LEU A 1 192 ? 12.109 -4.812 -0.238 1.00 96.88 192 LEU A CA 1
ATOM 1401 C C . LEU A 1 192 ? 11.004 -5.723 0.309 1.00 96.88 192 LEU A C 1
ATOM 1403 O O . LEU A 1 192 ? 9.863 -5.292 0.402 1.00 96.88 192 LEU A O 1
ATOM 1407 N N . ALA A 1 193 ? 11.313 -6.960 0.705 1.00 96.38 193 ALA A N 1
ATOM 1408 C CA . ALA A 1 193 ? 10.307 -7.895 1.210 1.00 96.38 193 ALA A CA 1
ATOM 1409 C C . ALA A 1 193 ? 9.554 -7.361 2.443 1.00 96.38 193 ALA A C 1
ATOM 1411 O O . ALA A 1 193 ? 8.329 -7.479 2.519 1.00 96.38 193 ALA A O 1
ATOM 1412 N N . LEU A 1 194 ? 10.282 -6.779 3.402 1.00 97.06 194 LEU A N 1
ATOM 1413 C CA . LEU A 1 194 ? 9.707 -6.206 4.619 1.00 97.06 194 LEU A CA 1
ATOM 1414 C C . LEU A 1 194 ? 8.847 -4.984 4.307 1.00 97.06 194 LEU A C 1
ATOM 1416 O O . LEU A 1 194 ? 7.742 -4.880 4.834 1.00 97.06 194 LEU A O 1
ATOM 1420 N N . THR A 1 195 ? 9.313 -4.109 3.422 1.00 97.12 195 THR A N 1
ATOM 1421 C CA . THR A 1 195 ? 8.556 -2.934 3.000 1.00 97.12 195 THR A CA 1
ATOM 1422 C C . THR A 1 195 ? 7.318 -3.332 2.204 1.00 97.12 195 THR A C 1
ATOM 1424 O O . THR A 1 195 ? 6.247 -2.830 2.494 1.00 97.12 195 THR A O 1
ATOM 1427 N N . MET A 1 196 ? 7.381 -4.302 1.286 1.00 97.75 196 MET A N 1
ATOM 1428 C CA . MET A 1 196 ? 6.175 -4.773 0.586 1.00 97.75 196 MET A CA 1
ATOM 1429 C C . MET A 1 196 ? 5.124 -5.320 1.565 1.00 97.75 196 MET A C 1
ATOM 1431 O O . MET A 1 196 ? 3.931 -5.093 1.382 1.00 97.75 196 MET A O 1
ATOM 1435 N N . ALA A 1 197 ? 5.548 -6.022 2.621 1.00 96.69 197 ALA A N 1
ATOM 1436 C CA . ALA A 1 197 ? 4.641 -6.477 3.674 1.00 96.69 197 ALA A CA 1
ATOM 1437 C C . ALA A 1 197 ? 4.100 -5.318 4.538 1.00 96.69 197 ALA A C 1
ATOM 1439 O O . ALA A 1 197 ? 2.936 -5.347 4.944 1.00 96.69 197 ALA A O 1
ATOM 1440 N N . HIS A 1 198 ? 4.926 -4.302 4.803 1.00 97.12 198 HIS A N 1
ATOM 1441 C CA . HIS A 1 198 ? 4.521 -3.072 5.483 1.00 97.12 198 HIS A CA 1
ATOM 1442 C C . HIS A 1 198 ? 3.454 -2.329 4.676 1.00 97.12 198 HIS A C 1
ATOM 1444 O O . HIS A 1 198 ? 2.357 -2.109 5.172 1.00 97.12 198 HIS A O 1
ATOM 1450 N N . GLU A 1 199 ? 3.726 -2.049 3.405 1.00 97.38 199 GLU A N 1
ATOM 1451 C CA . GLU A 1 199 ? 2.807 -1.343 2.516 1.00 97.38 199 GLU A CA 1
ATOM 1452 C C . GLU A 1 199 ? 1.498 -2.107 2.307 1.0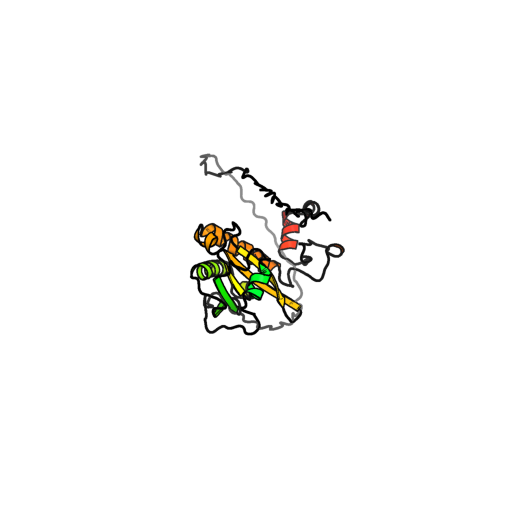0 97.38 199 GLU A C 1
ATOM 1454 O O . GLU A 1 199 ? 0.414 -1.529 2.304 1.00 97.38 199 GLU A O 1
ATOM 1459 N N . LEU A 1 200 ? 1.560 -3.437 2.217 1.00 96.94 200 LEU A N 1
ATOM 1460 C CA . LEU A 1 200 ? 0.357 -4.263 2.191 1.00 96.94 200 LEU A CA 1
ATOM 1461 C C . LEU A 1 200 ? -0.506 -4.084 3.451 1.00 96.94 200 LEU A C 1
ATOM 1463 O O . LEU A 1 200 ? -1.728 -4.194 3.367 1.00 96.94 200 LEU A O 1
ATOM 1467 N N . THR A 1 201 ? 0.106 -3.794 4.603 1.00 96.00 201 THR A N 1
ATOM 1468 C CA . THR A 1 201 ? -0.639 -3.516 5.838 1.00 96.00 201 THR A CA 1
ATOM 1469 C C . THR A 1 201 ? -1.530 -2.297 5.674 1.00 96.00 201 THR A C 1
ATOM 1471 O O . THR A 1 201 ? -2.711 -2.404 5.989 1.00 96.00 201 THR A O 1
ATOM 1474 N N . HIS A 1 202 ? -1.038 -1.215 5.065 1.00 95.25 202 HIS A N 1
ATOM 1475 C CA . HIS A 1 202 ? -1.862 -0.042 4.757 1.00 95.25 202 HIS A CA 1
ATOM 1476 C C . HIS A 1 202 ? -3.074 -0.379 3.879 1.00 95.25 202 HIS A C 1
ATOM 1478 O O . HIS A 1 202 ? -4.162 0.146 4.104 1.00 95.25 202 HIS A O 1
ATOM 1484 N N . VAL A 1 203 ? -2.927 -1.306 2.927 1.00 96.06 203 VAL A N 1
ATOM 1485 C CA . VAL A 1 203 ? -4.041 -1.754 2.076 1.00 96.06 203 VAL A CA 1
ATOM 1486 C C . VAL A 1 203 ? -5.111 -2.454 2.908 1.00 96.06 203 VAL A C 1
ATOM 1488 O O . VAL A 1 203 ? -6.267 -2.029 2.921 1.00 96.06 203 VAL A O 1
ATOM 1491 N N . PHE A 1 204 ? -4.759 -3.536 3.611 1.00 93.56 204 PHE A N 1
ATOM 1492 C CA . PHE A 1 204 ? -5.785 -4.342 4.271 1.00 93.56 204 PHE A CA 1
ATOM 1493 C C . PHE A 1 204 ? -6.329 -3.691 5.540 1.00 93.56 204 PHE A C 1
ATOM 1495 O O . PHE A 1 204 ? -7.437 -4.041 5.923 1.00 93.56 204 PHE A O 1
ATOM 1502 N N . THR A 1 205 ? -5.616 -2.760 6.185 1.00 95.19 205 THR A N 1
ATOM 1503 C CA . THR A 1 205 ? -6.167 -1.953 7.290 1.00 95.19 205 THR A CA 1
ATOM 1504 C C . THR A 1 205 ? -6.905 -0.714 6.798 1.00 95.19 205 THR A C 1
ATOM 1506 O O . THR A 1 205 ? -7.661 -0.124 7.562 1.00 95.19 205 THR A O 1
ATOM 1509 N N . GLY A 1 206 ? -6.733 -0.347 5.529 1.00 94.69 206 GLY A N 1
ATOM 1510 C CA . GLY A 1 206 ? -7.381 0.800 4.914 1.00 94.69 206 GLY A CA 1
ATOM 1511 C C . GLY A 1 206 ? -8.730 0.498 4.262 1.00 94.69 206 GLY A C 1
ATOM 1512 O O . GLY A 1 206 ? -9.396 1.439 3.850 1.00 94.69 206 GLY A O 1
ATOM 1513 N N . VAL A 1 207 ? -9.164 -0.755 4.108 1.00 94.62 207 VAL A N 1
ATOM 1514 C CA . VAL A 1 207 ? -10.483 -1.056 3.506 1.00 94.62 207 VAL A CA 1
ATOM 1515 C C . VAL A 1 207 ? -11.643 -0.615 4.411 1.00 94.62 207 VAL A C 1
ATOM 1517 O O . VAL A 1 207 ? -11.494 -0.563 5.629 1.00 94.62 207 VAL A O 1
ATOM 1520 N N . ASP A 1 208 ? -12.836 -0.401 3.848 1.00 93.69 208 ASP A N 1
ATOM 1521 C CA . ASP A 1 208 ? -14.018 0.118 4.574 1.00 93.69 208 ASP A CA 1
ATOM 1522 C C . ASP A 1 208 ? -14.437 -0.715 5.799 1.00 93.69 208 ASP A C 1
ATOM 1524 O O . ASP A 1 208 ? -15.033 -0.206 6.745 1.00 93.69 208 ASP A O 1
ATOM 1528 N N . SER A 1 209 ? -14.136 -2.019 5.810 1.00 94.38 209 SER A N 1
ATOM 1529 C CA . SER A 1 209 ? -14.416 -2.865 6.981 1.00 94.38 209 SER A CA 1
ATOM 1530 C C . SER A 1 209 ? -13.479 -2.596 8.167 1.00 94.38 209 SER A C 1
ATOM 1532 O O . SER A 1 209 ? -13.781 -2.989 9.295 1.00 94.38 209 SER A O 1
ATOM 1534 N N . GLN A 1 210 ? -12.340 -1.952 7.914 1.00 96.50 210 GLN A N 1
ATOM 1535 C CA . GLN A 1 210 ? -11.288 -1.660 8.881 1.00 96.50 210 GLN A CA 1
ATOM 1536 C C . GLN A 1 210 ? -11.219 -0.172 9.229 1.00 96.50 210 GLN A C 1
ATOM 1538 O O . GLN A 1 210 ? -10.966 0.141 10.388 1.00 96.50 210 GLN A O 1
ATOM 1543 N N . LEU A 1 211 ? -11.491 0.725 8.279 1.00 96.00 211 LEU A N 1
ATOM 1544 C CA . LEU A 1 211 ? -11.384 2.171 8.457 1.00 96.00 211 LEU A CA 1
ATOM 1545 C C . LEU A 1 211 ? -12.634 2.892 7.937 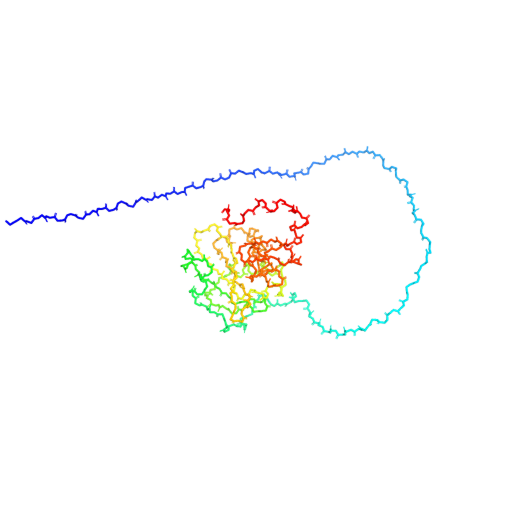1.00 96.00 211 LEU A C 1
ATOM 1547 O O . LEU A 1 211 ? -12.970 2.797 6.758 1.00 96.00 211 LEU A O 1
ATOM 1551 N N . ASP A 1 212 ? -13.288 3.663 8.805 1.00 94.88 212 ASP A N 1
ATOM 1552 C CA . ASP A 1 212 ? -14.393 4.548 8.440 1.00 94.88 212 ASP A CA 1
ATOM 1553 C C . ASP A 1 212 ? -13.866 5.959 8.135 1.00 94.88 212 ASP A C 1
ATOM 1555 O O . ASP A 1 212 ? -13.608 6.765 9.035 1.00 94.88 212 ASP A O 1
ATOM 1559 N N . ARG A 1 213 ? -13.721 6.266 6.840 1.00 91.81 213 ARG A N 1
ATOM 1560 C CA . ARG A 1 213 ? -13.299 7.589 6.336 1.00 91.81 213 ARG A CA 1
ATOM 1561 C C . ARG A 1 213 ? -14.394 8.659 6.405 1.00 91.81 213 ARG A C 1
ATOM 1563 O O . ARG A 1 213 ? -14.151 9.816 6.078 1.00 91.81 213 ARG A O 1
ATOM 1570 N N . GLY A 1 214 ? -15.617 8.293 6.790 1.00 91.94 214 GLY A N 1
ATOM 1571 C CA . GLY A 1 214 ? -16.724 9.228 6.995 1.00 91.94 214 GLY A CA 1
ATOM 1572 C C . GLY A 1 214 ? -16.775 9.821 8.405 1.00 91.94 214 GLY A C 1
ATOM 1573 O O . GLY A 1 214 ? -17.616 10.684 8.667 1.00 91.94 214 GLY A O 1
ATOM 1574 N N . VAL A 1 215 ? -15.916 9.350 9.312 1.00 94.50 215 VAL A N 1
ATOM 1575 C CA . VAL A 1 215 ? -15.868 9.764 10.716 1.00 94.50 215 VAL A CA 1
ATOM 1576 C C . VAL A 1 215 ? -14.678 10.687 10.939 1.00 94.50 215 VAL A C 1
ATOM 1578 O O . VAL A 1 215 ? -13.528 10.265 10.853 1.00 94.50 215 VAL A O 1
ATOM 1581 N N . ASP A 1 216 ? -14.966 11.941 11.284 1.00 93.06 216 ASP A N 1
ATOM 1582 C CA . ASP A 1 216 ? -13.948 12.910 11.688 1.00 93.06 216 ASP A CA 1
ATOM 1583 C C . ASP A 1 216 ? -13.359 12.568 13.070 1.00 93.06 216 ASP A C 1
ATOM 1585 O O . ASP A 1 216 ? -14.026 11.970 13.919 1.00 93.06 216 ASP A O 1
ATOM 1589 N N . GLU A 1 217 ? -12.151 13.065 13.351 1.00 92.50 217 GLU A N 1
ATOM 1590 C CA . GLU A 1 217 ? -11.416 12.869 14.613 1.00 92.50 217 GLU A CA 1
ATOM 1591 C C . GLU A 1 217 ? -12.280 13.086 15.866 1.00 92.50 217 GLU A C 1
ATOM 1593 O O . GLU A 1 217 ? -12.307 12.260 16.773 1.00 92.50 217 GLU A O 1
ATOM 1598 N N . SER A 1 218 ? -13.075 14.162 15.895 1.00 92.62 218 SER A N 1
ATOM 1599 C CA . SER A 1 218 ? -13.926 14.501 17.050 1.00 92.62 218 SER A CA 1
ATOM 1600 C C . SER A 1 218 ? 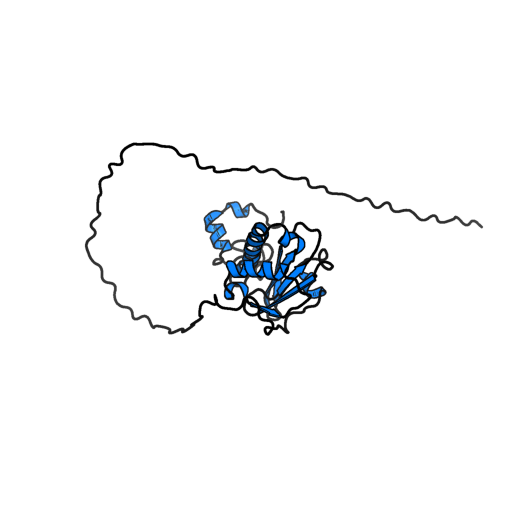-15.060 13.505 17.333 1.00 92.62 218 SER A C 1
ATOM 1602 O O . SER A 1 218 ? -15.683 13.561 18.396 1.00 92.62 218 SER A O 1
ATOM 1604 N N . GLN A 1 219 ? -15.366 12.640 16.366 1.00 94.50 219 GLN A N 1
ATOM 1605 C CA . GLN A 1 219 ? -16.401 11.614 16.440 1.00 94.50 219 GLN A CA 1
ATOM 1606 C C . GLN A 1 219 ? -15.802 10.208 16.550 1.00 94.50 219 GLN A C 1
ATOM 1608 O O . GLN A 1 219 ? -16.559 9.254 16.732 1.00 94.50 219 GLN A O 1
ATOM 1613 N N . CYS A 1 220 ? -14.476 10.082 16.454 1.00 93.56 220 CYS A N 1
ATOM 1614 C CA . CYS A 1 220 ? -13.793 8.808 16.537 1.00 93.56 220 CYS A CA 1
ATOM 1615 C C . CYS A 1 220 ? -13.758 8.305 17.981 1.00 93.56 220 CYS A C 1
ATOM 1617 O O . CYS A 1 220 ? -13.357 9.019 18.899 1.00 93.56 220 CYS A O 1
ATOM 1619 N N . THR A 1 221 ? -14.213 7.070 18.187 1.00 91.38 221 THR A N 1
ATOM 1620 C CA . THR A 1 221 ? -14.246 6.421 19.507 1.00 91.38 221 THR A CA 1
ATOM 1621 C C . THR A 1 221 ? -13.132 5.397 19.706 1.00 91.38 221 THR A C 1
ATOM 1623 O O . THR A 1 221 ? -13.041 4.820 20.786 1.00 91.38 221 THR A O 1
ATOM 1626 N N . THR A 1 222 ? -12.316 5.169 18.679 1.00 91.56 222 THR A N 1
ATOM 1627 C CA . THR A 1 222 ? -11.177 4.244 18.658 1.00 91.56 222 THR A CA 1
ATOM 1628 C C . THR A 1 222 ? -9.888 5.044 18.422 1.00 91.56 222 THR A C 1
ATOM 1630 O O . THR A 1 222 ? -9.520 5.859 19.261 1.00 91.56 222 THR A O 1
ATOM 1633 N N . TYR A 1 223 ? -9.218 4.852 17.283 1.00 90.81 223 TYR A N 1
ATOM 1634 C CA . TYR A 1 223 ? -8.029 5.577 16.863 1.00 90.81 223 TYR A CA 1
ATOM 1635 C C . TYR A 1 223 ? -8.272 6.242 15.506 1.00 90.81 223 TYR A C 1
ATOM 1637 O O . TYR A 1 223 ? -8.708 5.587 14.555 1.00 90.81 223 TYR A O 1
ATOM 1645 N N . PHE A 1 224 ? -7.995 7.545 15.433 1.00 92.12 224 PHE A N 1
ATOM 1646 C CA . PHE A 1 224 ? -8.082 8.338 14.211 1.00 92.12 224 PHE A CA 1
ATOM 1647 C C . PHE A 1 224 ? -6.689 8.470 13.594 1.00 92.12 224 PHE A C 1
ATOM 1649 O O . PHE A 1 224 ? -5.793 9.031 14.220 1.00 92.12 224 PHE A O 1
ATOM 1656 N N . GLU A 1 225 ? -6.498 7.973 12.373 1.00 88.38 225 GLU A N 1
ATOM 1657 C CA . GLU A 1 225 ? -5.173 7.951 11.727 1.00 88.38 225 GLU A CA 1
ATOM 1658 C C . GLU A 1 225 ? -4.886 9.143 10.806 1.00 88.38 225 GLU A C 1
ATOM 1660 O O . GLU A 1 225 ? -3.860 9.180 10.136 1.00 88.38 225 GLU A O 1
ATOM 1665 N N . GLY A 1 226 ? -5.797 10.114 10.741 1.00 88.50 226 GLY A N 1
ATOM 1666 C CA . GLY A 1 226 ? -5.707 11.253 9.824 1.00 88.50 226 GLY A CA 1
ATOM 1667 C C . GLY A 1 226 ? -6.667 11.156 8.640 1.00 88.50 226 GLY A C 1
ATOM 1668 O O . GLY A 1 226 ? -7.214 12.178 8.231 1.00 88.50 226 GLY A O 1
ATOM 1669 N N . GLU A 1 227 ? -6.934 9.947 8.138 1.00 87.94 227 GLU A N 1
ATOM 1670 C CA . GLU A 1 227 ? -7.846 9.717 7.002 1.00 87.94 227 GLU A CA 1
ATOM 1671 C C . GLU A 1 227 ? -9.225 9.187 7.409 1.00 87.94 227 GLU A 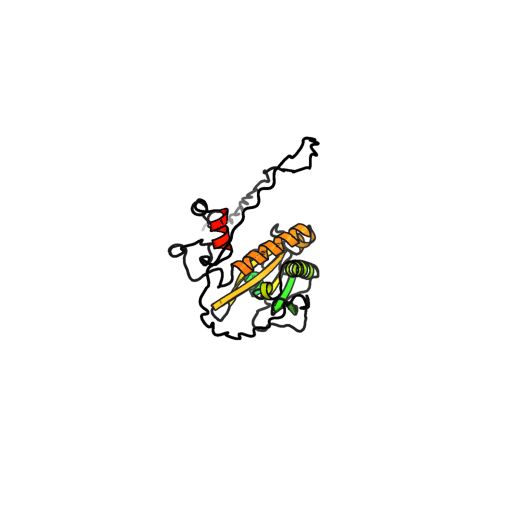C 1
ATOM 1673 O O . GLU A 1 227 ? -10.173 9.222 6.624 1.00 87.94 227 GLU A O 1
ATOM 1678 N N . GLY A 1 228 ? -9.349 8.688 8.636 1.00 92.69 228 GLY A N 1
ATOM 1679 C CA . GLY A 1 228 ? -10.572 8.093 9.143 1.00 92.69 228 GLY A CA 1
ATOM 1680 C C . GLY A 1 228 ? -10.392 7.509 10.534 1.00 92.69 228 GLY A C 1
ATOM 1681 O O . GLY A 1 228 ? -9.312 7.558 11.129 1.00 92.69 228 GLY A O 1
ATOM 1682 N N . CYS A 1 229 ? -11.479 6.946 11.046 1.00 95.62 229 CYS A N 1
ATOM 1683 C CA . CYS A 1 229 ? -11.515 6.274 12.334 1.00 95.62 229 CYS A CA 1
ATOM 1684 C C . CYS A 1 229 ? -11.498 4.759 12.133 1.00 95.62 229 CYS A C 1
ATOM 1686 O O . CYS A 1 229 ? -12.340 4.217 11.414 1.00 95.62 229 CYS A O 1
ATOM 1688 N N . TYR A 1 230 ? -10.563 4.056 12.768 1.00 96.06 230 TYR A N 1
ATOM 1689 C CA . TYR A 1 230 ? -10.543 2.596 12.711 1.00 96.06 230 TYR A CA 1
ATOM 1690 C C . TYR A 1 230 ? -11.832 2.011 13.303 1.00 96.06 230 TYR A C 1
ATOM 1692 O O . TYR A 1 230 ? -12.319 2.463 14.336 1.00 96.06 230 TYR A O 1
ATOM 1700 N N . THR A 1 231 ? -12.409 0.986 12.684 1.00 96.69 231 THR A N 1
ATOM 1701 C CA . THR A 1 231 ? -13.614 0.349 13.234 1.00 96.69 231 THR A CA 1
ATOM 1702 C C . THR A 1 231 ? -13.280 -0.393 14.533 1.00 96.69 231 THR A C 1
ATOM 1704 O O . THR A 1 231 ? -12.149 -0.853 14.718 1.00 96.69 231 THR A O 1
ATOM 1707 N N . ASP A 1 232 ? -14.261 -0.559 15.426 1.00 94.94 232 ASP A N 1
ATOM 1708 C CA . ASP A 1 232 ? -14.090 -1.301 16.692 1.00 94.94 232 ASP A CA 1
ATOM 1709 C C . ASP A 1 232 ? -13.563 -2.735 16.469 1.00 94.94 232 ASP A C 1
ATOM 1711 O O . ASP A 1 232 ? -12.829 -3.290 17.285 1.00 94.94 232 ASP A O 1
ATOM 1715 N N . ASP A 1 233 ? -13.933 -3.348 15.341 1.00 95.31 233 ASP A N 1
ATOM 1716 C CA . ASP A 1 233 ? -13.538 -4.708 14.966 1.00 95.31 233 ASP A CA 1
ATOM 1717 C C . ASP A 1 233 ? -12.275 -4.773 14.093 1.00 95.31 233 ASP A C 1
ATOM 1719 O O . ASP A 1 233 ? -11.865 -5.870 13.691 1.00 95.31 233 ASP A O 1
ATOM 1723 N N . SER A 1 234 ? -11.649 -3.628 13.809 1.00 96.94 234 SER A N 1
ATOM 1724 C CA . SER A 1 234 ? -10.455 -3.562 12.973 1.00 96.94 234 SER A CA 1
ATOM 1725 C C . SER A 1 234 ? -9.247 -4.236 13.626 1.00 96.94 234 SER A C 1
ATOM 1727 O O . SER A 1 234 ? -9.116 -4.331 14.853 1.00 96.94 234 SER A O 1
ATOM 1729 N N . TYR A 1 235 ? -8.318 -4.704 12.794 1.00 95.44 235 TYR A N 1
ATOM 1730 C CA . TYR A 1 235 ? -7.061 -5.282 13.255 1.00 95.44 235 TYR A CA 1
ATOM 1731 C C . TYR A 1 235 ? -6.239 -4.275 14.060 1.00 95.44 235 TYR A C 1
ATOM 1733 O O . TYR A 1 235 ? -5.671 -4.651 15.084 1.00 95.44 235 TYR A O 1
ATOM 1741 N N . ILE A 1 236 ? -6.215 -3.008 13.633 1.00 94.38 236 ILE A N 1
ATOM 1742 C CA . ILE A 1 236 ? -5.464 -1.947 14.308 1.00 94.38 236 ILE A CA 1
ATOM 1743 C C . ILE A 1 236 ? -6.094 -1.589 15.652 1.00 94.38 236 ILE A C 1
ATOM 1745 O O . ILE A 1 236 ? -5.366 -1.564 16.640 1.00 94.38 236 ILE A O 1
ATOM 1749 N N . ALA A 1 237 ? -7.419 -1.423 15.747 1.00 93.06 237 ALA A N 1
ATOM 1750 C CA . ALA A 1 237 ? -8.067 -1.168 17.038 1.00 93.06 237 ALA A CA 1
ATOM 1751 C C . ALA A 1 237 ? -7.777 -2.298 18.040 1.00 93.06 237 ALA A C 1
ATOM 1753 O O . ALA A 1 237 ? -7.315 -2.050 19.152 1.00 93.06 237 ALA A O 1
ATOM 1754 N N . ARG A 1 238 ? -7.910 -3.561 17.615 1.00 93.38 238 ARG A N 1
ATOM 1755 C CA . ARG A 1 238 ? -7.588 -4.722 18.463 1.00 93.38 238 ARG A CA 1
ATOM 1756 C C . ARG A 1 238 ? -6.111 -4.791 18.850 1.00 93.38 238 ARG A C 1
ATOM 1758 O O . ARG A 1 238 ? -5.789 -5.244 19.947 1.00 93.38 238 ARG A O 1
ATOM 1765 N N . TRP A 1 239 ? -5.209 -4.393 17.955 1.00 92.69 239 TRP A N 1
ATOM 1766 C CA . TRP A 1 239 ? -3.776 -4.328 18.236 1.00 92.69 239 TRP A CA 1
ATOM 1767 C C . TRP A 1 239 ? -3.461 -3.249 19.276 1.00 92.69 239 TRP A C 1
ATOM 1769 O O . TRP A 1 239 ? -2.747 -3.520 20.244 1.00 92.69 239 TRP A O 1
ATOM 1779 N N . ILE A 1 240 ? -4.025 -2.053 19.107 1.00 91.19 240 ILE A N 1
ATOM 1780 C CA . ILE A 1 240 ? -3.892 -0.941 20.049 1.00 91.19 240 ILE A CA 1
ATOM 1781 C C . ILE A 1 240 ? -4.419 -1.366 21.424 1.00 91.19 240 ILE A C 1
ATOM 1783 O O . ILE A 1 240 ? -3.694 -1.268 22.414 1.00 91.19 240 ILE A O 1
ATOM 1787 N N . ASP A 1 241 ? -5.611 -1.954 21.493 1.00 89.94 241 ASP A N 1
ATOM 1788 C CA . ASP A 1 241 ? -6.186 -2.440 22.751 1.00 89.94 241 ASP A CA 1
ATOM 1789 C C . ASP A 1 241 ? -5.310 -3.502 23.433 1.00 89.94 241 ASP A C 1
ATOM 1791 O O . ASP A 1 241 ? -5.170 -3.525 24.658 1.00 89.94 241 ASP A O 1
ATOM 1795 N N . ALA A 1 242 ? -4.711 -4.402 22.649 1.00 92.12 242 ALA A N 1
ATOM 1796 C CA . ALA A 1 242 ? -3.934 -5.517 23.179 1.00 92.12 242 ALA A CA 1
ATOM 1797 C C . ALA A 1 242 ? -2.548 -5.108 23.689 1.00 92.12 242 ALA A C 1
ATOM 1799 O O . ALA A 1 242 ? -2.060 -5.680 24.669 1.00 92.12 242 ALA A O 1
ATOM 1800 N N . PHE A 1 243 ? -1.887 -4.174 23.006 1.00 91.00 243 PHE A N 1
ATOM 1801 C CA . PHE A 1 243 ? -0.467 -3.898 23.231 1.00 91.00 243 PHE A CA 1
ATOM 1802 C C . PHE A 1 243 ? -0.190 -2.500 23.741 1.00 91.00 243 PHE A C 1
ATOM 1804 O O . PHE A 1 243 ? 0.846 -2.284 24.371 1.00 91.00 243 PHE A O 1
ATOM 1811 N N . TRP A 1 244 ? -1.062 -1.553 23.420 1.00 88.12 244 TRP A N 1
ATOM 1812 C CA . TRP A 1 244 ? -0.832 -0.152 23.684 1.00 88.12 244 TRP A CA 1
ATOM 1813 C C . TRP A 1 244 ? -1.644 0.288 24.905 1.00 88.12 244 TRP A C 1
ATOM 1815 O O . TRP A 1 244 ? -1.062 0.716 25.902 1.00 88.12 244 TRP A O 1
ATOM 1825 N N . GLY A 1 245 ? -2.959 0.091 24.899 1.00 79.62 245 GLY A N 1
ATOM 1826 C CA . GLY A 1 245 ? -3.828 0.673 25.923 1.00 79.62 245 GLY A CA 1
ATOM 1827 C C . GLY A 1 245 ? -3.732 2.206 25.926 1.00 79.62 245 GLY A C 1
ATOM 1828 O O . GLY A 1 245 ? -3.423 2.812 24.904 1.00 79.62 245 GLY A O 1
ATOM 1829 N N . ASP A 1 246 ? -3.940 2.832 27.083 1.00 79.56 246 ASP A N 1
ATOM 1830 C CA . ASP A 1 246 ? -4.236 4.272 27.193 1.00 79.56 246 ASP A CA 1
ATOM 1831 C C . ASP A 1 246 ? -3.108 5.245 26.763 1.00 79.56 246 ASP A C 1
ATOM 1833 O O . ASP A 1 246 ? -3.365 6.427 26.578 1.00 79.56 246 ASP A O 1
ATOM 1837 N N . TRP A 1 247 ? -1.850 4.809 26.604 1.00 77.69 247 TRP A N 1
ATOM 1838 C CA . TRP A 1 247 ? -0.749 5.710 26.182 1.00 77.69 247 TRP A CA 1
ATOM 1839 C C . TRP A 1 247 ? -0.850 6.188 24.725 1.00 77.69 247 TRP A C 1
ATOM 1841 O O . TRP A 1 247 ? -0.131 7.109 24.343 1.00 77.69 247 TRP A O 1
ATOM 1851 N N . ILE A 1 248 ? -1.710 5.570 23.908 1.00 80.00 248 ILE A N 1
ATOM 1852 C CA . ILE A 1 248 ? -1.923 5.990 22.518 1.00 80.00 248 ILE A CA 1
ATOM 1853 C C . ILE A 1 248 ? -2.516 7.401 22.436 1.00 80.00 248 ILE A C 1
ATOM 1855 O O . ILE A 1 248 ? -2.193 8.138 21.510 1.00 80.00 248 ILE A O 1
ATOM 1859 N N . ASP A 1 249 ? -3.282 7.811 23.451 1.00 74.44 249 ASP A N 1
ATOM 1860 C CA . ASP A 1 249 ? -3.882 9.146 23.550 1.00 74.44 249 ASP A CA 1
ATOM 1861 C C . ASP A 1 249 ? -2.826 10.266 23.655 1.00 74.44 249 ASP A C 1
ATOM 1863 O O . ASP A 1 249 ? -3.126 11.433 23.404 1.00 74.44 249 ASP A O 1
ATOM 1867 N N . ASP A 1 250 ? -1.582 9.922 24.016 1.00 77.88 250 ASP A N 1
ATOM 1868 C CA . ASP A 1 250 ? -0.458 10.860 24.099 1.00 77.88 250 ASP A CA 1
ATOM 1869 C C . ASP A 1 250 ? 0.306 11.005 22.761 1.00 77.88 250 ASP A C 1
ATOM 1871 O O . ASP A 1 250 ? 1.227 11.824 22.667 1.00 77.88 250 ASP A O 1
ATOM 1875 N N . ILE A 1 251 ? -0.039 10.222 21.729 1.00 73.12 251 ILE A N 1
ATOM 1876 C CA . ILE A 1 251 ? 0.581 10.273 20.398 1.00 73.12 251 ILE A CA 1
ATOM 1877 C C . ILE A 1 251 ? -0.318 11.078 19.458 1.00 73.12 251 ILE A C 1
ATOM 1879 O O . ILE A 1 251 ? -1.390 10.627 19.071 1.00 73.12 251 ILE A O 1
ATOM 1883 N N . ASP A 1 252 ? 0.153 12.257 19.051 1.00 67.88 252 ASP A N 1
ATOM 1884 C CA . ASP A 1 252 ? -0.505 13.075 18.031 1.00 67.88 252 ASP A CA 1
ATOM 1885 C C . ASP A 1 252 ? -0.032 12.647 16.624 1.00 67.88 252 ASP A C 1
ATOM 1887 O O . ASP A 1 252 ? 1.132 12.894 16.282 1.00 67.88 252 ASP A O 1
ATOM 1891 N N . PRO A 1 253 ? -0.897 12.029 15.795 1.00 64.31 253 PRO A N 1
ATOM 1892 C CA . PRO A 1 253 ? -0.526 11.576 14.455 1.00 64.31 253 PRO A CA 1
ATOM 1893 C C . PRO A 1 253 ? -0.221 12.725 13.479 1.00 64.31 253 PRO A C 1
ATOM 1895 O O . PRO A 1 253 ? 0.351 12.481 12.423 1.00 64.31 253 PRO A O 1
ATOM 1898 N N . GLN A 1 254 ? -0.553 13.980 13.810 1.00 60.84 254 GLN A N 1
ATOM 1899 C CA . GLN A 1 254 ? -0.322 15.144 12.943 1.00 60.84 254 GLN A CA 1
ATOM 1900 C C . GLN A 1 254 ? 0.995 15.888 13.239 1.00 60.84 254 GLN A C 1
ATOM 1902 O O . GLN A 1 254 ? 1.311 16.867 12.559 1.00 60.84 254 GLN A O 1
ATOM 1907 N N . HIS A 1 255 ? 1.774 15.452 14.238 1.00 51.53 255 HIS A N 1
ATOM 1908 C CA . HIS A 1 255 ? 3.013 16.117 14.674 1.00 51.53 255 HIS A CA 1
ATOM 1909 C C . HIS A 1 255 ? 4.247 15.189 14.697 1.00 51.53 255 HIS A C 1
ATOM 1911 O O . HIS A 1 255 ? 5.068 15.276 15.617 1.00 51.53 255 HIS A O 1
ATOM 1917 N N . SER A 1 256 ? 4.405 14.331 13.683 1.00 39.03 256 SER A N 1
ATOM 1918 C CA . SER A 1 256 ? 5.620 13.522 13.450 1.00 39.03 256 SER A CA 1
ATOM 1919 C C . SER A 1 256 ? 6.637 14.204 12.536 1.00 39.03 256 SER A C 1
ATOM 1921 O O . SER A 1 256 ? 6.218 14.653 11.446 1.00 39.03 256 SER A O 1
#

Sequence (256 aa):
MHQPSLRAPRALASLVAVAGLAAMLLLGACSEEAADDTGPVGVTSATPTSEATDTPTEVATETVTQTATATPVKDAPLYDESLTRDDVDCSLDFISSGGGEDFVDGFTSGHFVVHGVLGQTCIGDDDRLLRAWQWLRTVASPEDLEPLILLAGFDAPSDLLAYVEALSTPDGGVAFQMTVNLGEAERDDIELALTMAHELTHVFTGVDSQLDRGVDESQCTTYFEGEGCYTDDSYIARWIDAFWGDWIDDIDPQHS

Solvent-accessible surface area (backbone atoms only — not comparable to full-atom values): 16399 Å² total; per-residue (Å²): 141,86,82,82,85,86,77,83,82,82,80,80,82,80,81,81,82,85,84,82,81,79,89,89,85,79,90,81,82,85,75,91,75,90,75,92,80,92,78,86,88,86,80,84,90,80,84,84,88,85,79,89,85,85,86,80,82,87,74,89,73,82,80,79,82,76,84,76,83,76,71,83,57,82,79,60,62,78,63,42,72,86,40,78,69,93,90,61,71,64,48,64,70,58,67,23,63,67,66,40,88,89,42,57,91,22,64,58,23,25,26,31,31,52,74,33,22,38,22,26,71,54,38,61,77,52,72,63,52,56,52,55,51,51,45,42,61,72,80,40,50,25,79,72,37,36,55,31,47,33,44,36,24,26,55,63,104,55,92,64,44,63,50,63,37,84,38,81,40,99,88,72,51,77,34,27,39,39,38,33,22,44,64,50,43,70,74,38,68,63,60,39,44,52,46,45,56,51,41,48,46,57,53,66,52,56,38,75,83,18,24,37,63,88,39,53,68,95,70,40,88,69,50,55,78,84,71,22,15,38,30,87,85,11,72,63,42,49,47,39,62,73,75,57,46,82,66,55,82,76,60,63,84,89,75,121

Mean predicted aligned error: 15.58 Å

Foldseek 3Di:
DDDDDDDDDDDDDDDDDDDDDDDDDDDDDDDDDDDDDDDDDDDDDDDDDDDDDDDDDDDDDDDPPPPPPPPQQLPDDQEEQVDDDPQQALDLCRVCVFVPPPFSPFWAWKFFQALLHTYHTSHHDDVLQSLLSVLCSVVDTSNLNRLEGMETETADPDPDAKAKDWDQGPVGFTGIYIYGHSVNSVPDVVVSSVVSVVRSCCRNCVGCQFFDQVDDPVRAPADDQPRGHTDCPHPVSVVCVVPPPPCVVVDDNVPD

Radius of gyration: 27.51 Å; Cα contacts (8 Å, |Δi|>4): 326; chains: 1; bounding box: 58×104×62 Å

Nearest PDB structures (foldseek):
  5egy-assembly1_A  TM=4.164E-01  e=1.324E+00  Homo sapiens
  3t6b-assembly2_B  TM=4.212E-01  e=2.337E+00  Homo sapiens
  3kr5-assembly2_K  TM=5.083E-01  e=6.842E+00  Plasmodium falciparum 3D7
  8apo-assembly1_Au  TM=2.678E-01  e=3.415E+00  Polytomella magna